Protein AF-A0A7Y4AQW8-F1 (afdb_monomer_lite)

Foldseek 3Di:
DPDVVVVVVVVVVVVVVVCVPDDPVVNLVVLLVLLVVLLVVLVVLVVQLVVLCCQQLVLLVPDFLAALVRHVVSLVSNVVSLVVLVVSLVVCVVRNDPQLNVLSVVLSVLSVVLSVLVVVLSVLNVVLLVLLLVLLPDPPCVDPVNVVSVVVSLVSSLVSLQSSLVSSCLCVVQSVLLSVLSSLVSVVRSCVSNVHDRDPVSVVSVVCNVVSNVCSVPDDQDGAPLSQLCSVCVVPDDSPDDDDDDCVVSVVVSVVSSVVSSVVSNVVSCVPPPPSVVVVVVVVVVVVVPDDDD

Sequence (294 aa):
MGEIGALLWVQVCVGLQLNWALSENQKKKFAFDLHKKLYDDSAKVLKSVNRTYLDLYGVYGKDFALTPTQLSDKHRAFKKSLELYLEYIDELERYGSTEQVQVINNHREWLWGIYAELDLQLKLSEQVVKRAKDLLLVEDVKSEWFASLNAGLESDIERLVRNENRIYYAIGHFKKPVVDGIEQYVNHTFRTSLNISPTTDMALKINSLQGLIDKSNNFKYKEKALPFFFAEGRVFQSPELEFQGDDSVMEHKNGILAYNMKMKFLTEVLETDEYLRNVLEERKKNATRSEPES

Secondary structure (DSSP, 8-state):
--SHHHHHHHHHHHHHHHHHHS-HHHHHHHHHHHHHHHHHHHHHHHHHHHHHHHHHHHHHTT-SS--HHHHHHHHHHHHHHHHHHHHHHHHHHHHS-HHHHHHHHHHHHHHHHHHHHHHHHHHHHHHHHHHHHHHHT-S-TTSHHHHHHHHHHHHHHHHHHHHHHHHHHIIIIIIHHHHHHHHHHHHHHHHHHTTPPPPHHHHHHHHHHHHHHHHHHT---PPPSSHHHHHHHTTTS-TT----S--HHHHHHHHHHHHHHHHHHHHHHHHH-HHHHHHHHHHHHHHHHSS---

pLDDT: mean 87.39, std 15.32, range [34.31, 98.31]

Structure (mmCIF, N/CA/C/O backbone):
data_AF-A0A7Y4AQW8-F1
#
_entry.id   AF-A0A7Y4AQW8-F1
#
loop_
_atom_site.group_PDB
_atom_site.id
_atom_site.type_symbol
_atom_site.label_atom_id
_atom_site.label_alt_id
_atom_site.label_comp_id
_atom_site.label_asym_id
_atom_site.label_entity_id
_atom_site.label_seq_id
_atom_site.pdbx_PDB_ins_code
_atom_site.Cartn_x
_atom_site.Cartn_y
_atom_site.Cartn_z
_atom_site.occupancy
_atom_site.B_iso_or_equiv
_atom_site.auth_seq_id
_atom_site.auth_comp_id
_atom_site.auth_asym_id
_atom_site.auth_atom_id
_atom_site.pdbx_PDB_model_num
ATOM 1 N N . MET A 1 1 ? 46.637 -4.075 4.690 1.00 45.00 1 MET A N 1
ATOM 2 C CA . MET A 1 1 ? 45.713 -3.329 3.804 1.00 45.00 1 MET A CA 1
ATOM 3 C C . MET A 1 1 ? 46.358 -3.107 2.432 1.00 45.00 1 MET A C 1
ATOM 5 O O . MET A 1 1 ? 46.662 -1.977 2.087 1.00 45.00 1 MET A O 1
ATOM 9 N N . GLY A 1 2 ? 46.623 -4.171 1.665 1.00 44.44 2 GLY A N 1
ATOM 10 C CA . GLY A 1 2 ? 47.354 -4.054 0.387 1.00 44.44 2 GLY A CA 1
ATOM 11 C C . GLY A 1 2 ? 46.902 -5.011 -0.719 1.00 44.44 2 GLY A C 1
ATOM 12 O O . GLY A 1 2 ? 47.085 -4.705 -1.888 1.00 44.44 2 GLY A O 1
ATOM 13 N N . GLU A 1 3 ? 46.245 -6.125 -0.383 1.00 40.16 3 GLU A N 1
ATOM 14 C CA . GLU A 1 3 ? 45.944 -7.176 -1.373 1.00 40.16 3 GLU A CA 1
ATOM 15 C C . GLU A 1 3 ? 44.523 -7.107 -1.958 1.00 40.16 3 GLU A C 1
ATOM 17 O O . GLU A 1 3 ? 44.302 -7.525 -3.090 1.00 40.16 3 GLU A O 1
ATOM 22 N N . ILE A 1 4 ? 43.564 -6.484 -1.262 1.00 43.59 4 ILE A N 1
A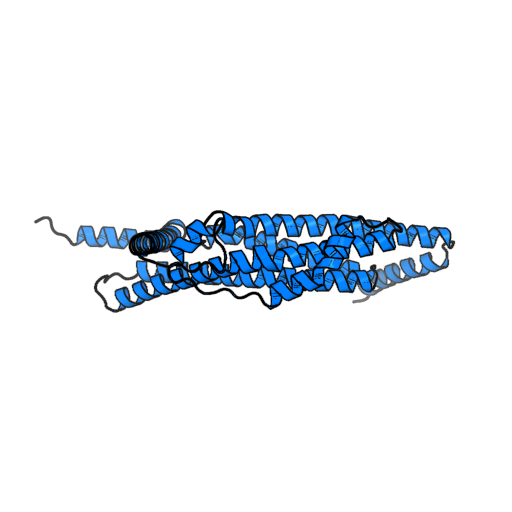TOM 23 C CA . ILE A 1 4 ? 42.182 -6.336 -1.763 1.00 43.59 4 ILE A CA 1
ATOM 24 C C . ILE A 1 4 ? 42.085 -5.226 -2.831 1.00 43.59 4 ILE A C 1
ATOM 26 O O . ILE A 1 4 ? 41.304 -5.333 -3.774 1.00 43.59 4 ILE A O 1
ATOM 30 N N . GLY A 1 5 ? 42.933 -4.193 -2.749 1.00 34.91 5 GLY A N 1
ATOM 31 C CA . GLY A 1 5 ? 43.004 -3.128 -3.759 1.00 34.91 5 GLY A CA 1
ATOM 32 C C . GLY A 1 5 ? 43.607 -3.583 -5.093 1.00 34.91 5 GLY A C 1
ATOM 33 O O . GLY A 1 5 ? 43.229 -3.065 -6.141 1.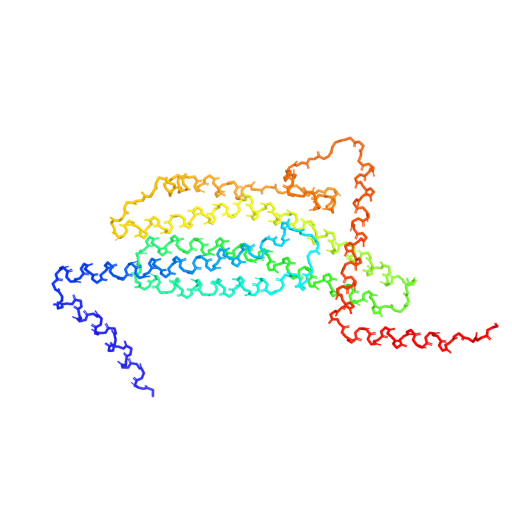00 34.91 5 GLY A O 1
ATOM 34 N N . ALA A 1 6 ? 44.492 -4.586 -5.070 1.00 37.31 6 ALA A N 1
ATOM 35 C CA . ALA A 1 6 ? 45.143 -5.119 -6.265 1.00 37.31 6 ALA A CA 1
ATOM 36 C C . ALA A 1 6 ? 44.199 -5.998 -7.105 1.00 37.31 6 ALA A C 1
ATOM 38 O O . ALA A 1 6 ? 44.220 -5.914 -8.328 1.00 37.31 6 ALA A O 1
ATOM 39 N N . LEU A 1 7 ? 43.317 -6.782 -6.477 1.00 39.31 7 LEU A N 1
ATOM 40 C CA . LEU A 1 7 ? 42.341 -7.620 -7.188 1.00 39.31 7 LEU A CA 1
ATOM 41 C C . LEU A 1 7 ? 41.264 -6.797 -7.912 1.00 39.31 7 LEU A C 1
ATOM 43 O O . LEU A 1 7 ? 40.918 -7.118 -9.050 1.00 39.31 7 LEU A O 1
ATOM 47 N N . LEU A 1 8 ? 40.795 -5.700 -7.304 1.00 40.44 8 LEU A N 1
ATOM 48 C CA . LEU A 1 8 ? 39.826 -4.799 -7.941 1.00 40.44 8 LEU A CA 1
ATOM 49 C C . LEU A 1 8 ? 40.449 -4.037 -9.124 1.00 40.44 8 LEU A C 1
ATOM 51 O O . LEU A 1 8 ? 39.821 -3.899 -10.172 1.00 40.44 8 LEU A O 1
ATOM 55 N N . TRP A 1 9 ? 41.706 -3.598 -8.987 1.00 34.31 9 TRP A N 1
ATOM 56 C CA . TRP A 1 9 ? 42.450 -2.968 -10.081 1.00 34.31 9 TRP A CA 1
ATOM 57 C C . TRP A 1 9 ? 42.759 -3.948 -11.214 1.00 34.31 9 TRP A C 1
ATOM 59 O O . TRP A 1 9 ? 42.608 -3.588 -12.375 1.00 34.31 9 TRP A O 1
ATOM 69 N N . VAL A 1 10 ? 43.109 -5.201 -10.913 1.00 43.16 10 VAL A N 1
ATOM 70 C CA . VAL A 1 10 ? 43.357 -6.223 -11.940 1.00 43.16 10 VAL A CA 1
ATOM 71 C C . VAL A 1 10 ? 42.074 -6.572 -12.700 1.00 43.16 10 VAL A C 1
ATOM 73 O O . VAL A 1 10 ? 42.127 -6.684 -13.918 1.00 43.16 10 VAL A O 1
ATOM 76 N N . GLN A 1 11 ? 40.903 -6.654 -12.059 1.00 40.50 11 GLN A N 1
ATOM 77 C CA . GLN A 1 11 ? 39.639 -6.883 -12.781 1.00 40.50 11 GLN A CA 1
ATOM 78 C C . GLN A 1 11 ? 39.236 -5.707 -13.687 1.00 40.50 11 GLN A C 1
ATOM 80 O O . GLN A 1 11 ? 38.797 -5.930 -14.818 1.00 40.50 11 GLN A O 1
ATOM 85 N N . VAL A 1 12 ? 39.433 -4.463 -13.237 1.00 48.53 12 VAL A N 1
ATOM 86 C CA . VAL A 1 12 ? 39.173 -3.260 -14.047 1.00 48.53 12 VAL A CA 1
ATOM 87 C C . VAL A 1 12 ? 40.182 -3.141 -15.198 1.00 48.53 12 VAL A C 1
ATOM 89 O O . VAL A 1 12 ? 39.794 -2.869 -16.334 1.00 48.53 12 VAL A O 1
ATOM 92 N N . CYS A 1 13 ? 41.462 -3.433 -14.952 1.00 42.03 13 CYS A N 1
ATOM 93 C CA . CYS A 1 13 ? 42.504 -3.435 -15.978 1.00 42.03 13 CYS A CA 1
ATOM 94 C C . CYS A 1 13 ? 42.343 -4.575 -16.992 1.00 42.03 13 CYS A C 1
ATOM 96 O O . CYS A 1 13 ? 42.568 -4.341 -18.173 1.00 42.03 13 CYS A O 1
ATOM 98 N N . VAL A 1 14 ? 41.898 -5.768 -16.586 1.00 48.78 14 VAL A N 1
ATOM 99 C CA . VAL A 1 14 ? 41.629 -6.891 -17.503 1.00 48.78 14 VAL A CA 1
ATOM 100 C C . VAL A 1 14 ? 40.398 -6.604 -18.371 1.00 48.78 14 VAL A C 1
ATOM 102 O O . VAL A 1 14 ? 40.440 -6.852 -19.575 1.00 48.78 14 VAL A O 1
ATOM 105 N N . GLY A 1 15 ? 39.342 -5.994 -17.817 1.00 46.00 15 GLY A N 1
ATOM 106 C CA . GLY A 1 15 ? 38.190 -5.524 -18.599 1.00 46.00 15 GLY A CA 1
ATOM 107 C C . GLY A 1 15 ? 38.553 -4.433 -19.619 1.00 46.00 15 GLY A C 1
ATOM 108 O O . GLY A 1 15 ? 38.098 -4.473 -20.763 1.00 46.00 15 GLY A O 1
ATOM 109 N N . LEU A 1 16 ? 39.431 -3.496 -19.243 1.00 45.91 16 LEU A N 1
ATOM 110 C CA . LEU A 1 16 ? 39.937 -2.439 -20.129 1.00 45.91 16 LEU A CA 1
ATOM 111 C C . LEU A 1 16 ? 40.950 -2.953 -21.171 1.00 45.91 16 LEU A C 1
ATOM 113 O O . LEU A 1 16 ? 40.916 -2.497 -22.313 1.00 45.91 16 LEU A O 1
ATOM 117 N N . GLN A 1 17 ? 41.810 -3.919 -20.831 1.00 41.38 17 GLN A N 1
ATOM 118 C CA . GLN A 1 17 ? 42.805 -4.497 -21.748 1.00 41.38 17 GLN A CA 1
ATOM 119 C C . GLN A 1 17 ? 42.190 -5.455 -22.777 1.00 41.38 17 GLN A C 1
ATOM 121 O O . GLN A 1 17 ? 42.592 -5.422 -23.941 1.00 41.38 17 GLN A O 1
ATOM 126 N N . LEU A 1 18 ? 41.169 -6.245 -22.416 1.00 44.44 18 LEU A N 1
ATOM 127 C CA . LEU A 1 18 ? 40.413 -7.035 -23.400 1.00 44.44 18 LEU A CA 1
ATOM 128 C C . LEU A 1 18 ? 39.757 -6.126 -24.449 1.00 44.44 18 LEU A C 1
ATOM 130 O O . LEU A 1 18 ? 39.781 -6.431 -25.637 1.00 44.44 18 LEU A O 1
ATOM 134 N N . ASN A 1 19 ? 39.271 -4.951 -24.048 1.00 45.81 19 ASN A N 1
ATOM 135 C CA . ASN A 1 19 ? 38.649 -3.995 -24.961 1.00 45.81 19 ASN A CA 1
ATOM 136 C C . ASN A 1 19 ? 39.637 -3.354 -25.963 1.00 45.81 19 ASN A C 1
ATOM 138 O O . ASN A 1 19 ? 39.212 -2.752 -26.944 1.00 45.81 19 ASN A O 1
ATOM 142 N N . TRP A 1 20 ? 40.953 -3.486 -25.777 1.00 44.62 20 TRP A N 1
ATOM 143 C CA . TRP A 1 20 ? 41.960 -3.019 -26.743 1.00 44.62 20 TRP A CA 1
ATOM 144 C C . TRP A 1 20 ? 42.404 -4.104 -27.736 1.00 44.62 20 TRP A C 1
ATOM 146 O O . TRP A 1 20 ? 42.820 -3.769 -28.841 1.00 44.62 20 TRP A O 1
ATOM 156 N N . ALA A 1 21 ? 42.264 -5.387 -27.384 1.00 48.50 21 ALA A N 1
ATOM 157 C CA . ALA A 1 21 ? 42.709 -6.524 -28.199 1.00 48.50 21 ALA A CA 1
ATOM 158 C C . ALA A 1 21 ? 41.602 -7.171 -29.059 1.00 48.50 21 ALA A C 1
ATOM 160 O O . ALA A 1 21 ? 41.887 -8.010 -29.913 1.00 48.50 21 ALA A O 1
ATOM 161 N N . LEU A 1 22 ? 40.336 -6.812 -28.836 1.00 53.69 22 LEU A N 1
ATOM 162 C CA . LEU A 1 22 ? 39.200 -7.371 -29.569 1.00 53.69 22 LEU A CA 1
ATOM 163 C C . LEU A 1 22 ? 39.017 -6.673 -30.922 1.00 53.69 22 LEU A C 1
ATOM 165 O O . LEU A 1 22 ? 39.018 -5.444 -31.014 1.00 53.69 22 LEU A O 1
ATOM 169 N N . SER A 1 23 ? 38.787 -7.464 -31.971 1.00 70.56 23 SER A N 1
ATOM 170 C CA . SER A 1 23 ? 38.299 -6.949 -33.254 1.00 70.56 23 SER A CA 1
ATOM 171 C C . SER A 1 23 ? 36.993 -6.174 -33.057 1.00 70.56 23 SER A C 1
ATOM 173 O O . SER A 1 23 ? 36.231 -6.422 -32.120 1.00 70.56 23 SER A O 1
ATOM 175 N N . GLU A 1 24 ? 36.683 -5.250 -33.960 1.00 72.50 24 GLU A N 1
ATOM 176 C CA . GLU A 1 24 ? 35.479 -4.422 -33.845 1.00 72.50 24 GLU A CA 1
ATOM 177 C C . GLU A 1 24 ? 34.180 -5.251 -33.778 1.00 72.50 24 GLU A C 1
ATOM 179 O O . GLU A 1 24 ? 33.249 -4.910 -33.049 1.00 72.50 24 GLU A O 1
ATOM 184 N N . ASN A 1 25 ? 34.162 -6.418 -34.430 1.00 75.56 25 ASN A N 1
ATOM 185 C CA . ASN A 1 25 ? 33.073 -7.392 -34.326 1.00 75.56 25 ASN A CA 1
ATOM 186 C C . ASN A 1 25 ? 32.966 -8.034 -32.932 1.00 75.56 25 ASN A C 1
ATOM 188 O O . ASN A 1 25 ? 31.862 -8.259 -32.440 1.00 75.56 25 ASN A O 1
ATOM 192 N N . GLN A 1 26 ? 34.090 -8.310 -32.271 1.00 77.12 26 GLN A N 1
ATOM 193 C CA . GLN A 1 26 ? 34.100 -8.859 -30.914 1.00 77.12 26 GLN A CA 1
ATOM 194 C C . GLN A 1 26 ? 33.669 -7.824 -29.865 1.00 77.12 26 GLN A C 1
ATOM 196 O O . GLN A 1 26 ? 32.949 -8.180 -28.935 1.00 77.12 26 GLN A O 1
ATOM 201 N N . LYS A 1 27 ? 34.029 -6.544 -30.041 1.00 75.38 27 LYS A N 1
ATOM 202 C CA . LYS A 1 27 ? 33.542 -5.446 -29.184 1.00 75.38 27 LYS A CA 1
ATOM 203 C C . LYS A 1 27 ? 32.029 -5.270 -29.295 1.00 75.38 27 LYS A C 1
ATOM 205 O O . LYS A 1 27 ? 31.343 -5.187 -28.280 1.00 75.38 27 LYS A O 1
ATOM 210 N N . LYS A 1 28 ? 31.500 -5.287 -30.525 1.00 79.25 28 LYS A N 1
ATOM 211 C CA . LYS A 1 28 ? 30.052 -5.229 -30.790 1.00 79.25 28 LYS A CA 1
ATOM 212 C C . LYS A 1 28 ? 29.313 -6.408 -30.158 1.00 79.25 28 LYS A C 1
ATOM 214 O O . LYS A 1 28 ? 28.274 -6.205 -29.540 1.00 79.25 28 LYS A O 1
ATOM 219 N N . LYS A 1 29 ? 29.868 -7.620 -30.262 1.00 85.12 29 LYS A N 1
ATOM 220 C CA . LYS A 1 29 ? 29.301 -8.815 -29.624 1.00 85.12 29 LYS A CA 1
ATOM 221 C C . LYS A 1 29 ? 29.286 -8.702 -28.096 1.00 85.12 29 LYS A C 1
ATOM 223 O O . LYS A 1 29 ? 28.256 -8.961 -27.491 1.00 85.12 29 LYS A O 1
ATOM 228 N N . PHE A 1 30 ? 30.388 -8.264 -27.487 1.00 82.81 30 PHE A N 1
ATOM 229 C CA . PHE A 1 30 ? 30.467 -8.067 -26.038 1.00 82.81 30 PHE A CA 1
ATOM 230 C C . PHE A 1 30 ? 29.444 -7.039 -25.533 1.00 82.81 30 PHE A C 1
ATOM 232 O O . PHE A 1 30 ? 28.724 -7.314 -24.578 1.00 82.81 30 PHE A O 1
ATOM 239 N N . ALA A 1 31 ? 29.336 -5.882 -26.197 1.00 82.25 31 ALA A N 1
ATOM 240 C CA . ALA A 1 31 ? 28.356 -4.856 -25.840 1.00 82.25 31 ALA A CA 1
ATOM 241 C C . ALA A 1 31 ? 26.913 -5.368 -25.980 1.00 82.25 31 ALA A C 1
ATOM 243 O O . ALA A 1 31 ? 26.088 -5.138 -25.099 1.00 82.25 31 ALA A O 1
ATOM 244 N N . PHE A 1 32 ? 26.617 -6.108 -27.053 1.00 86.00 32 PHE A N 1
ATOM 245 C CA . PHE A 1 32 ? 25.312 -6.738 -27.242 1.00 86.00 32 PHE A CA 1
ATOM 246 C C . PHE A 1 32 ? 24.985 -7.739 -26.124 1.00 86.00 32 PHE A C 1
ATOM 248 O O . PHE A 1 32 ? 23.905 -7.666 -25.541 1.00 86.00 32 PHE A O 1
ATOM 255 N N . ASP A 1 33 ? 25.915 -8.640 -25.792 1.00 89.44 33 ASP A N 1
ATOM 256 C CA . ASP A 1 33 ? 25.721 -9.646 -24.741 1.00 89.44 33 ASP A CA 1
ATOM 257 C C . ASP A 1 33 ? 25.529 -8.986 -23.361 1.00 89.44 33 ASP A C 1
ATOM 259 O O . ASP A 1 33 ? 24.677 -9.420 -22.582 1.00 89.44 33 ASP A O 1
ATOM 263 N N . LEU A 1 34 ? 26.253 -7.894 -23.084 1.00 88.06 34 LEU A N 1
ATOM 264 C CA . LEU A 1 34 ? 26.097 -7.092 -21.868 1.00 88.06 34 LEU A CA 1
ATOM 265 C C . LEU A 1 34 ? 24.717 -6.421 -21.793 1.00 88.06 34 LEU A C 1
ATOM 267 O O . LEU A 1 34 ? 24.013 -6.596 -20.801 1.00 88.06 34 LEU A O 1
ATOM 271 N N . HIS A 1 35 ? 24.289 -5.710 -22.843 1.00 86.81 35 HIS A N 1
ATOM 272 C CA . HIS A 1 35 ? 22.965 -5.074 -22.877 1.00 86.81 35 HIS A CA 1
ATOM 273 C C . HIS A 1 35 ? 21.827 -6.094 -22.811 1.00 86.81 35 HIS A C 1
ATOM 275 O O . HIS A 1 35 ? 20.802 -5.832 -22.183 1.00 86.81 35 HIS A O 1
ATOM 281 N N . LYS A 1 36 ? 22.006 -7.274 -23.414 1.00 91.06 36 LYS A N 1
ATOM 282 C CA . LYS A 1 36 ? 21.033 -8.362 -23.332 1.00 91.06 36 LYS A CA 1
ATOM 283 C C . LYS A 1 36 ? 20.923 -8.890 -21.905 1.00 91.06 36 LYS A C 1
ATOM 285 O O . LYS A 1 36 ? 19.811 -9.051 -21.416 1.00 91.06 36 LYS A O 1
ATOM 290 N N . LYS A 1 37 ? 22.055 -9.112 -21.227 1.00 93.12 37 LYS A N 1
ATOM 291 C CA . LYS A 1 37 ? 22.070 -9.526 -19.819 1.00 93.12 37 LYS A CA 1
ATOM 292 C C . LYS A 1 37 ? 21.350 -8.497 -18.939 1.00 93.12 37 LYS A C 1
ATOM 294 O O . LYS A 1 37 ? 20.460 -8.877 -18.187 1.00 93.12 37 LYS A O 1
ATOM 299 N N . LEU A 1 38 ? 21.684 -7.211 -19.081 1.00 91.31 38 LEU A N 1
ATOM 300 C CA . LEU A 1 38 ? 21.025 -6.129 -18.339 1.00 91.31 38 LEU A CA 1
ATOM 301 C C . LEU A 1 38 ? 19.511 -6.120 -18.586 1.00 91.31 38 LEU A C 1
ATOM 303 O O . LEU A 1 38 ? 18.739 -5.980 -17.644 1.00 91.31 38 LEU A O 1
ATOM 307 N N . TYR A 1 39 ? 19.079 -6.336 -19.830 1.00 92.38 39 TYR A N 1
ATOM 308 C CA . TYR A 1 39 ? 17.660 -6.417 -20.167 1.00 92.38 39 TYR A CA 1
ATOM 309 C C . TYR A 1 39 ? 16.959 -7.625 -19.521 1.00 92.38 39 TYR A C 1
ATOM 311 O O . TYR A 1 39 ? 15.890 -7.473 -18.927 1.00 92.38 39 TYR A O 1
ATOM 319 N N . ASP A 1 40 ? 17.568 -8.813 -19.586 1.00 92.56 40 ASP A N 1
ATOM 320 C CA . ASP A 1 40 ? 17.027 -10.036 -18.980 1.00 92.56 40 ASP A CA 1
ATOM 321 C C . ASP A 1 40 ? 16.932 -9.916 -17.448 1.00 92.56 40 ASP A C 1
ATOM 323 O O . ASP A 1 40 ? 15.961 -10.376 -16.838 1.00 92.56 40 ASP A O 1
ATOM 327 N N . ASP A 1 41 ? 17.920 -9.284 -16.815 1.00 93.06 41 ASP A N 1
ATOM 328 C CA . ASP A 1 41 ? 17.930 -9.048 -15.371 1.00 93.06 41 ASP A CA 1
ATOM 329 C C . ASP A 1 41 ? 16.918 -7.962 -14.973 1.00 93.06 41 ASP A C 1
ATOM 331 O O . ASP A 1 41 ? 16.156 -8.169 -14.023 1.00 93.06 41 ASP A O 1
ATOM 335 N N . SER A 1 42 ? 16.783 -6.891 -15.766 1.00 90.94 42 SER A N 1
ATOM 336 C CA . SER A 1 42 ? 15.717 -5.890 -15.615 1.00 90.94 42 SER A CA 1
ATOM 337 C C . SER A 1 42 ? 14.338 -6.541 -15.586 1.00 90.94 42 SER A C 1
ATOM 339 O O . SER A 1 42 ? 13.559 -6.321 -14.658 1.00 90.94 42 SER A O 1
ATOM 341 N N . ALA A 1 43 ? 14.050 -7.409 -16.561 1.00 91.31 43 ALA A N 1
ATOM 342 C CA . ALA A 1 43 ? 12.763 -8.083 -16.670 1.00 91.31 43 ALA A CA 1
ATOM 343 C C . ALA A 1 43 ? 12.451 -8.948 -15.436 1.00 91.31 43 ALA A C 1
ATOM 345 O O . ALA A 1 43 ? 11.310 -8.974 -14.967 1.00 91.31 43 ALA A O 1
ATOM 346 N N . LYS A 1 44 ? 13.450 -9.640 -14.870 1.00 94.81 44 LYS A N 1
ATOM 347 C CA . LYS A 1 44 ? 13.276 -10.436 -13.640 1.00 94.81 44 LYS A CA 1
ATOM 348 C C . LYS A 1 44 ? 12.971 -9.550 -12.436 1.00 94.81 44 LYS A C 1
ATOM 350 O O . LYS A 1 44 ? 12.053 -9.857 -11.671 1.00 94.81 44 LYS A O 1
ATOM 355 N N . VAL A 1 45 ? 13.734 -8.473 -12.263 1.00 95.19 45 VAL A N 1
ATOM 356 C CA . VAL A 1 45 ? 13.608 -7.579 -11.109 1.00 95.19 45 VAL A CA 1
ATOM 357 C C . VAL A 1 45 ? 12.286 -6.813 -11.162 1.00 95.19 45 VAL A C 1
ATOM 359 O O . VAL A 1 45 ? 11.529 -6.847 -10.192 1.00 95.19 45 VAL A O 1
ATOM 362 N N . LEU A 1 46 ? 11.936 -6.232 -12.312 1.00 95.12 46 LEU A N 1
ATOM 363 C CA . LEU A 1 46 ? 10.663 -5.535 -12.522 1.00 95.12 46 LEU A CA 1
ATOM 364 C C . LEU A 1 46 ? 9.462 -6.465 -12.322 1.00 95.12 46 LEU A C 1
ATOM 366 O O . LEU A 1 46 ? 8.494 -6.099 -11.658 1.00 95.12 46 LEU A O 1
ATOM 370 N N . LYS A 1 47 ? 9.540 -7.715 -12.796 1.00 96.25 47 LYS A N 1
ATOM 371 C CA . LYS A 1 47 ? 8.503 -8.723 -12.529 1.00 96.25 47 LYS A CA 1
ATOM 372 C C . LYS A 1 47 ? 8.337 -9.000 -11.032 1.00 96.25 47 LYS A C 1
ATOM 374 O O . LYS A 1 47 ? 7.210 -9.179 -10.572 1.00 96.25 47 LYS A O 1
ATOM 379 N N . SER A 1 48 ? 9.437 -9.049 -10.279 1.00 97.12 48 SER A N 1
ATOM 380 C CA . SER A 1 48 ? 9.402 -9.223 -8.823 1.00 97.12 48 SER A CA 1
ATOM 381 C C . SER A 1 48 ? 8.708 -8.043 -8.139 1.00 97.12 48 SER A C 1
ATOM 383 O O . SER A 1 48 ? 7.769 -8.268 -7.378 1.00 97.12 48 SER A O 1
ATOM 385 N N . VAL A 1 49 ? 9.106 -6.811 -8.481 1.00 97.62 49 VAL A N 1
ATOM 386 C CA . VAL A 1 49 ? 8.512 -5.559 -7.977 1.00 97.62 49 VAL A CA 1
ATOM 387 C C . VAL A 1 49 ? 7.019 -5.485 -8.290 1.00 97.62 49 VAL A C 1
ATOM 389 O O . VAL A 1 49 ? 6.214 -5.213 -7.405 1.00 97.62 49 VAL A O 1
ATOM 392 N N . ASN A 1 50 ? 6.621 -5.778 -9.529 1.00 96.31 50 ASN A N 1
ATOM 393 C CA . ASN A 1 50 ? 5.214 -5.763 -9.924 1.00 96.31 50 ASN A CA 1
ATOM 394 C C . ASN A 1 50 ? 4.391 -6.801 -9.163 1.00 96.31 50 ASN A C 1
ATOM 396 O O . ASN A 1 50 ? 3.277 -6.506 -8.736 1.00 96.31 50 ASN A O 1
ATOM 400 N N . ARG A 1 51 ? 4.927 -8.010 -8.960 1.00 97.69 51 ARG A N 1
ATOM 401 C CA . ARG A 1 51 ? 4.227 -9.053 -8.204 1.00 97.69 51 ARG A CA 1
ATOM 402 C C . ARG A 1 51 ? 4.006 -8.634 -6.753 1.00 97.69 51 ARG A C 1
ATOM 404 O O . ARG A 1 51 ? 2.881 -8.700 -6.277 1.00 97.69 51 ARG A O 1
ATOM 411 N N . THR A 1 52 ? 5.054 -8.195 -6.062 1.00 97.94 52 THR A N 1
ATOM 412 C CA . THR A 1 52 ? 4.959 -7.798 -4.648 1.00 97.94 52 THR A CA 1
ATOM 413 C C . THR A 1 52 ? 4.109 -6.540 -4.462 1.00 97.94 52 THR A C 1
ATOM 415 O O . THR A 1 52 ? 3.343 -6.471 -3.502 1.00 97.94 52 THR A O 1
ATOM 418 N N . TYR A 1 53 ? 4.162 -5.592 -5.405 1.00 96.56 53 TYR A N 1
ATOM 419 C CA . TYR A 1 53 ? 3.230 -4.466 -5.468 1.00 96.56 53 TYR A CA 1
ATOM 420 C C . TYR A 1 53 ? 1.778 -4.950 -5.579 1.00 96.56 53 TYR A C 1
ATOM 422 O O . TYR A 1 53 ? 0.940 -4.527 -4.788 1.00 96.56 53 TYR A O 1
ATOM 430 N N . LEU A 1 54 ? 1.469 -5.842 -6.528 1.00 95.12 54 LEU A N 1
ATOM 431 C CA . LEU A 1 54 ? 0.110 -6.361 -6.722 1.00 95.12 54 LEU A CA 1
ATOM 432 C C . LEU A 1 54 ? -0.377 -7.147 -5.501 1.00 95.12 54 LEU A C 1
ATOM 434 O O . LEU A 1 54 ? -1.538 -7.019 -5.120 1.00 95.12 54 LEU A O 1
ATOM 438 N N . ASP A 1 55 ? 0.504 -7.915 -4.860 1.00 96.50 55 ASP A N 1
ATOM 439 C CA . ASP A 1 55 ? 0.182 -8.670 -3.649 1.00 96.50 55 ASP A CA 1
ATOM 440 C C . ASP A 1 55 ? -0.174 -7.758 -2.470 1.00 96.50 55 ASP A C 1
ATOM 442 O O . ASP A 1 55 ? -1.051 -8.118 -1.678 1.00 96.50 55 ASP A O 1
ATOM 446 N N . LEU A 1 56 ? 0.507 -6.612 -2.343 1.00 95.81 56 LEU A N 1
ATOM 447 C CA . LEU A 1 56 ? 0.254 -5.602 -1.317 1.00 95.81 56 LEU A CA 1
ATOM 448 C C . LEU A 1 56 ? -0.973 -4.749 -1.654 1.00 95.81 56 LEU A C 1
ATOM 450 O O . LEU A 1 56 ? -1.937 -4.717 -0.892 1.00 95.81 56 LEU A O 1
ATOM 454 N N . TYR A 1 57 ? -0.966 -4.091 -2.812 1.00 92.75 57 TYR A N 1
ATOM 455 C CA . TYR A 1 57 ? -2.051 -3.217 -3.246 1.00 92.75 57 TYR A CA 1
ATOM 456 C C . TYR A 1 57 ? -3.372 -3.988 -3.404 1.00 92.75 57 TYR A C 1
ATOM 458 O O . TYR A 1 57 ? -4.440 -3.476 -3.080 1.00 92.75 57 TYR A O 1
ATOM 466 N N . GLY A 1 58 ? -3.314 -5.262 -3.800 1.00 91.62 58 GLY A N 1
ATOM 467 C CA . GLY A 1 58 ? -4.480 -6.136 -3.901 1.00 91.62 58 GLY A CA 1
ATOM 468 C C . GLY A 1 58 ? -5.234 -6.344 -2.583 1.00 91.62 58 GLY A C 1
ATOM 469 O O . GLY A 1 58 ? -6.411 -6.695 -2.624 1.00 91.62 58 GLY A O 1
ATOM 470 N N . VAL A 1 59 ? -4.616 -6.097 -1.421 1.00 93.75 59 VAL A N 1
ATOM 471 C CA . VAL A 1 59 ? -5.321 -6.113 -0.126 1.00 93.75 59 VAL A CA 1
ATOM 472 C C . VAL A 1 59 ? -6.314 -4.953 -0.034 1.00 93.75 59 VAL A C 1
ATOM 474 O O . VAL A 1 59 ? -7.457 -5.161 0.364 1.00 93.75 59 VAL A O 1
ATOM 477 N N . TYR A 1 60 ? -5.933 -3.770 -0.521 1.00 91.25 60 TYR A N 1
ATOM 478 C CA . TYR A 1 60 ? -6.796 -2.585 -0.577 1.00 91.25 60 TYR A CA 1
ATOM 479 C C . TYR A 1 60 ? -7.981 -2.752 -1.540 1.00 91.25 60 TYR A C 1
ATOM 481 O O . TYR A 1 60 ? -8.958 -2.016 -1.448 1.00 91.25 60 TYR A O 1
ATOM 489 N N . GLY A 1 61 ? -7.940 -3.716 -2.462 1.00 86.81 61 GLY A N 1
ATOM 490 C CA . GLY A 1 61 ? -9.100 -4.066 -3.290 1.00 86.81 61 GLY A CA 1
ATOM 491 C C . GLY A 1 61 ? -10.083 -5.033 -2.625 1.00 86.81 61 GLY A C 1
ATOM 492 O O . GLY A 1 61 ? -11.201 -5.169 -3.108 1.00 86.81 61 GLY A O 1
ATOM 493 N N . LYS A 1 62 ? -9.675 -5.722 -1.552 1.00 90.25 62 LYS A N 1
ATOM 494 C CA . LYS A 1 62 ? -10.449 -6.812 -0.934 1.00 90.25 62 LYS A CA 1
ATOM 495 C C . LYS A 1 62 ? -11.098 -6.432 0.388 1.00 90.25 62 LYS A C 1
ATOM 497 O O . LYS A 1 62 ? -12.152 -6.969 0.704 1.00 90.25 62 LYS A O 1
ATOM 502 N N . ASP A 1 63 ? -10.449 -5.574 1.163 1.00 92.25 63 ASP A N 1
ATOM 503 C CA . ASP A 1 63 ? -10.869 -5.234 2.521 1.00 92.25 63 ASP A CA 1
ATOM 504 C C . ASP A 1 63 ? -10.431 -3.807 2.877 1.00 92.25 63 ASP A C 1
ATOM 506 O O . ASP A 1 63 ? -9.583 -3.224 2.199 1.00 92.25 63 ASP A O 1
ATOM 510 N N . PHE A 1 64 ? -11.006 -3.232 3.930 1.00 94.31 64 PHE A N 1
ATOM 511 C CA . PHE A 1 64 ? -10.685 -1.902 4.443 1.00 94.31 64 PHE A CA 1
ATOM 512 C C . PHE A 1 64 ? -10.519 -1.908 5.965 1.00 94.31 64 PHE A C 1
ATOM 514 O O . PHE A 1 64 ? -10.762 -2.914 6.634 1.00 94.31 64 PHE A O 1
ATOM 521 N N . ALA A 1 65 ? -10.035 -0.787 6.497 1.00 95.69 65 ALA A N 1
ATOM 522 C CA . ALA A 1 65 ? -9.520 -0.688 7.856 1.00 95.69 65 ALA A CA 1
ATOM 523 C C . ALA A 1 65 ? -8.508 -1.822 8.113 1.00 95.69 65 ALA A C 1
ATOM 525 O O . ALA A 1 65 ? -8.701 -2.703 8.955 1.00 95.69 65 ALA A O 1
ATOM 526 N N . LEU A 1 66 ? -7.484 -1.865 7.263 1.00 97.12 66 LEU A N 1
ATOM 527 C CA . LEU A 1 66 ? -6.515 -2.949 7.194 1.00 97.12 66 LEU A CA 1
ATOM 528 C C . LEU A 1 66 ? -5.620 -2.928 8.431 1.00 97.12 66 LEU A C 1
ATOM 530 O O . LEU A 1 66 ? -5.025 -1.896 8.748 1.00 97.12 66 LEU A O 1
ATOM 534 N N . THR A 1 67 ? -5.513 -4.062 9.122 1.00 97.69 67 THR A N 1
ATOM 535 C CA . THR A 1 67 ? -4.692 -4.206 10.335 1.00 97.69 67 THR A CA 1
ATOM 536 C C . THR A 1 67 ? -3.212 -4.423 9.993 1.00 97.69 67 THR A C 1
ATOM 538 O O . THR A 1 67 ? -2.876 -4.788 8.856 1.00 97.69 67 THR A O 1
ATOM 541 N N . PRO A 1 68 ? -2.290 -4.253 10.958 1.00 97.31 68 PRO A N 1
ATOM 542 C CA . PRO A 1 68 ? -0.877 -4.523 10.733 1.00 97.31 68 PRO A CA 1
ATOM 543 C C . PRO A 1 68 ? -0.610 -5.981 10.348 1.00 97.31 68 PRO A C 1
ATOM 545 O O . PRO A 1 68 ? 0.233 -6.214 9.479 1.00 97.31 68 PRO A O 1
ATOM 548 N N . THR A 1 69 ? -1.332 -6.962 10.904 1.00 96.19 69 THR A N 1
ATOM 549 C CA . THR A 1 69 ? -1.193 -8.375 10.498 1.00 96.19 69 THR A CA 1
ATOM 550 C C . THR A 1 69 ? -1.560 -8.607 9.033 1.00 96.19 69 THR A C 1
ATOM 552 O O . THR A 1 69 ? -0.890 -9.381 8.349 1.00 96.19 69 THR A O 1
ATOM 555 N N . GLN A 1 70 ? -2.559 -7.892 8.505 1.00 96.12 70 GLN A N 1
ATOM 556 C CA . GLN A 1 70 ? -2.954 -7.987 7.095 1.00 96.12 70 GLN A CA 1
ATOM 557 C C . GLN A 1 70 ? -1.915 -7.366 6.139 1.00 96.12 70 GLN A C 1
ATOM 559 O O . GLN A 1 70 ? -1.829 -7.768 4.974 1.00 96.12 70 GLN A O 1
ATOM 564 N N . LEU A 1 71 ? -1.125 -6.393 6.610 1.00 96.62 71 LEU A N 1
ATOM 565 C CA . LEU A 1 71 ? -0.245 -5.565 5.776 1.00 96.62 71 LEU A CA 1
ATOM 566 C C . LEU A 1 71 ? 1.249 -5.917 5.875 1.00 96.62 71 LEU A C 1
ATOM 568 O O . LEU A 1 71 ? 1.954 -5.882 4.864 1.00 96.62 71 LEU A O 1
ATOM 572 N N . SER A 1 72 ? 1.746 -6.254 7.066 1.00 96.56 72 SER A N 1
ATOM 573 C CA . SER A 1 72 ? 3.183 -6.219 7.398 1.00 96.56 72 SER A CA 1
ATOM 574 C C . SER A 1 72 ? 4.062 -7.091 6.503 1.00 96.56 72 SER A C 1
ATOM 576 O O . SER A 1 72 ? 5.087 -6.634 5.992 1.00 96.56 72 SER A O 1
ATOM 578 N N . ASP A 1 73 ? 3.671 -8.343 6.264 1.00 97.19 73 ASP A N 1
ATOM 579 C CA . ASP A 1 73 ? 4.490 -9.261 5.465 1.00 97.19 73 ASP A CA 1
ATOM 580 C C . ASP A 1 73 ? 4.540 -8.856 3.989 1.00 97.19 73 ASP A C 1
ATOM 582 O O . ASP A 1 73 ? 5.588 -8.946 3.344 1.00 97.19 73 ASP A O 1
ATOM 586 N N . LYS A 1 74 ? 3.430 -8.334 3.462 1.00 97.31 74 LYS A N 1
ATOM 587 C CA . LYS A 1 74 ? 3.336 -7.839 2.083 1.00 97.31 74 LYS A CA 1
ATOM 588 C C . LYS A 1 74 ? 4.148 -6.562 1.903 1.00 97.31 74 LYS A C 1
ATOM 590 O O . LYS A 1 74 ? 4.862 -6.426 0.912 1.00 97.31 74 LYS A O 1
ATOM 595 N N . HIS A 1 75 ? 4.117 -5.683 2.901 1.00 97.19 75 HIS A N 1
ATOM 596 C CA . HIS A 1 75 ? 4.990 -4.517 2.987 1.00 97.19 75 HIS A CA 1
ATOM 597 C C . HIS A 1 75 ? 6.467 -4.898 2.955 1.00 97.19 75 HIS A C 1
ATOM 599 O O . HIS A 1 75 ? 7.225 -4.375 2.137 1.00 97.19 75 HIS A O 1
ATOM 605 N N . ARG A 1 76 ? 6.874 -5.849 3.802 1.00 97.94 76 ARG A N 1
ATOM 606 C CA . ARG A 1 76 ? 8.259 -6.330 3.864 1.00 97.94 76 ARG A CA 1
ATOM 607 C C . ARG A 1 76 ? 8.698 -6.946 2.535 1.00 97.94 76 ARG A C 1
ATOM 609 O O . ARG A 1 76 ? 9.810 -6.684 2.081 1.00 97.94 76 ARG A O 1
ATOM 616 N N . ALA A 1 77 ? 7.829 -7.727 1.893 1.00 98.12 77 ALA A N 1
ATOM 617 C CA . ALA A 1 77 ? 8.099 -8.313 0.583 1.00 98.12 77 ALA A CA 1
ATOM 618 C C . ALA A 1 77 ? 8.268 -7.242 -0.507 1.00 98.12 77 ALA A C 1
ATOM 620 O O . ALA A 1 77 ? 9.211 -7.321 -1.297 1.00 98.12 77 ALA A O 1
ATOM 621 N N . PHE A 1 78 ? 7.402 -6.223 -0.527 1.00 98.06 78 PHE A N 1
ATOM 622 C CA . PHE A 1 78 ? 7.510 -5.124 -1.483 1.00 98.06 78 PHE A CA 1
ATOM 623 C C . PHE A 1 78 ? 8.782 -4.301 -1.255 1.00 98.06 78 PHE A C 1
ATOM 625 O O . PHE A 1 78 ? 9.559 -4.125 -2.193 1.00 98.06 78 PHE A O 1
ATOM 632 N N . LYS A 1 79 ? 9.082 -3.922 -0.006 1.00 97.94 79 LYS A N 1
ATOM 633 C CA . LYS A 1 79 ? 10.333 -3.236 0.352 1.00 97.94 79 LYS A CA 1
ATOM 634 C C . LYS A 1 79 ? 11.562 -4.008 -0.129 1.00 97.94 79 LYS A C 1
ATOM 636 O O . LYS A 1 79 ? 12.396 -3.449 -0.830 1.00 97.94 79 LYS A O 1
ATOM 641 N N . LYS A 1 80 ? 11.627 -5.311 0.164 1.00 98.06 80 LYS A N 1
ATOM 642 C CA . LYS A 1 80 ? 12.738 -6.170 -0.265 1.00 98.06 80 LYS A CA 1
ATOM 643 C C . LYS A 1 80 ? 12.893 -6.202 -1.788 1.00 98.06 80 LYS A C 1
ATOM 645 O O . LYS A 1 80 ? 14.008 -6.200 -2.296 1.00 98.06 80 LYS A O 1
ATOM 650 N N . SER A 1 81 ? 11.789 -6.234 -2.537 1.00 98.00 81 SER A N 1
ATOM 651 C CA . SER A 1 81 ? 11.864 -6.176 -4.003 1.00 98.00 81 SER A CA 1
ATOM 652 C C . SER A 1 81 ? 12.351 -4.821 -4.526 1.00 98.00 81 SER A C 1
ATOM 654 O O . SER A 1 81 ? 13.044 -4.793 -5.537 1.00 98.00 81 SER A O 1
ATOM 656 N N . LEU A 1 82 ? 12.043 -3.720 -3.830 1.00 97.62 82 LEU A N 1
ATOM 657 C CA . LEU A 1 82 ? 12.567 -2.393 -4.159 1.00 97.62 82 LEU A CA 1
ATOM 658 C C . LEU A 1 82 ? 14.058 -2.274 -3.836 1.00 97.62 82 LEU A C 1
ATOM 660 O O . LEU A 1 82 ? 14.787 -1.659 -4.601 1.00 97.62 82 LEU A O 1
ATOM 664 N N . GLU A 1 83 ? 14.528 -2.893 -2.753 1.00 96.56 83 GLU A N 1
ATOM 665 C CA . GLU A 1 83 ? 15.957 -2.956 -2.415 1.00 96.56 83 GLU A CA 1
ATOM 666 C C . GLU A 1 83 ? 16.750 -3.711 -3.495 1.00 96.56 83 GLU A C 1
ATOM 668 O O . GLU A 1 83 ? 17.728 -3.181 -4.012 1.00 96.56 83 GLU A O 1
ATOM 673 N N . LEU A 1 84 ? 16.263 -4.874 -3.946 1.00 95.69 84 LEU A N 1
ATOM 674 C CA . LEU A 1 84 ? 16.857 -5.592 -5.087 1.00 95.69 84 LEU A CA 1
ATOM 675 C C . LEU A 1 84 ? 16.812 -4.775 -6.389 1.00 95.69 84 LEU A C 1
ATOM 677 O O . LEU A 1 84 ? 17.675 -4.914 -7.253 1.00 95.69 84 LEU A O 1
ATOM 681 N N . TYR A 1 85 ? 15.798 -3.923 -6.547 1.00 96.62 85 TYR A N 1
ATOM 682 C CA . TYR A 1 85 ? 15.715 -3.009 -7.680 1.00 96.62 85 TYR A CA 1
ATOM 683 C C . TYR A 1 85 ? 16.766 -1.900 -7.620 1.00 96.62 85 TYR A C 1
ATOM 685 O O . TYR A 1 85 ? 17.310 -1.548 -8.662 1.00 96.62 85 TYR A O 1
ATOM 693 N N . LEU A 1 86 ? 17.118 -1.408 -6.428 1.00 95.12 86 LEU A N 1
ATOM 694 C CA . LEU A 1 86 ? 18.241 -0.481 -6.253 1.00 95.12 86 LEU A CA 1
ATOM 695 C C . LEU A 1 86 ? 19.576 -1.137 -6.621 1.00 95.12 86 LEU A C 1
ATOM 697 O O . LEU A 1 86 ? 20.345 -0.544 -7.367 1.00 95.12 86 LEU A O 1
ATOM 701 N N . GLU A 1 87 ? 19.811 -2.379 -6.190 1.00 94.50 87 GLU A N 1
ATOM 702 C CA . GLU A 1 87 ? 21.027 -3.125 -6.558 1.00 94.50 87 GLU A CA 1
ATOM 703 C C . GLU A 1 87 ? 21.168 -3.275 -8.083 1.00 94.50 87 GLU A C 1
ATOM 705 O O . GLU A 1 87 ? 22.256 -3.123 -8.639 1.00 94.50 87 GLU A O 1
ATOM 710 N N . TYR A 1 88 ? 20.056 -3.529 -8.781 1.00 95.00 88 TYR A N 1
ATOM 711 C CA . TYR A 1 88 ? 20.037 -3.572 -10.243 1.00 95.00 88 TYR A CA 1
ATOM 712 C C . TYR A 1 88 ? 20.333 -2.204 -10.878 1.00 95.00 88 TYR A C 1
ATOM 714 O O . TYR A 1 88 ? 21.032 -2.136 -11.890 1.00 95.00 88 TYR A O 1
ATOM 722 N N . ILE A 1 89 ? 19.823 -1.111 -10.303 1.00 94.75 89 ILE A N 1
ATOM 723 C CA . ILE A 1 89 ? 20.117 0.246 -10.784 1.00 94.75 89 ILE A CA 1
ATOM 724 C C . ILE A 1 89 ? 21.615 0.538 -10.670 1.00 94.75 89 ILE A C 1
ATOM 726 O O . ILE A 1 89 ? 22.187 1.033 -11.636 1.00 94.75 89 ILE A O 1
ATOM 730 N N . ASP A 1 90 ? 22.267 0.148 -9.573 1.00 93.56 90 ASP A N 1
ATOM 731 C CA . ASP A 1 90 ? 23.718 0.310 -9.407 1.00 93.56 90 ASP A CA 1
ATOM 732 C C . ASP A 1 90 ? 24.520 -0.460 -10.479 1.00 93.56 90 ASP A C 1
ATOM 734 O O . ASP A 1 90 ? 25.573 0.000 -10.931 1.00 93.56 90 ASP A O 1
ATOM 738 N N . GLU A 1 91 ? 24.050 -1.641 -10.907 1.00 92.62 91 GLU A N 1
ATOM 739 C CA . GLU A 1 91 ? 24.648 -2.374 -12.035 1.00 92.62 91 GLU A CA 1
ATOM 740 C C . GLU A 1 91 ? 24.393 -1.645 -13.363 1.00 92.62 91 GLU A C 1
ATOM 742 O O . GLU A 1 91 ? 25.307 -1.505 -14.184 1.00 92.62 91 GLU A O 1
ATOM 747 N N . LEU A 1 92 ? 23.179 -1.127 -13.565 1.00 93.19 92 LEU A N 1
ATOM 748 C CA . LEU A 1 92 ? 22.819 -0.378 -14.765 1.00 93.19 92 LEU A CA 1
ATOM 749 C C . LEU A 1 92 ? 23.601 0.933 -14.891 1.00 93.19 92 LEU A C 1
ATOM 751 O O . LEU A 1 92 ? 23.988 1.298 -15.995 1.00 93.19 92 LEU A O 1
ATOM 755 N N . GLU A 1 93 ? 23.902 1.616 -13.791 1.00 93.25 93 GLU A N 1
ATOM 756 C CA . GLU A 1 93 ? 24.724 2.832 -13.783 1.00 93.25 93 GLU A CA 1
ATOM 757 C C . GLU A 1 93 ? 26.163 2.583 -14.253 1.00 93.25 93 GLU A C 1
ATOM 759 O O . GLU A 1 93 ? 26.796 3.476 -14.817 1.00 93.25 93 GLU A O 1
ATOM 764 N N . ARG A 1 94 ? 26.683 1.362 -14.076 1.00 89.81 94 ARG A N 1
ATOM 765 C CA . ARG A 1 94 ? 28.042 0.991 -14.507 1.00 89.81 94 ARG A CA 1
ATOM 766 C C . ARG A 1 94 ? 28.128 0.625 -15.982 1.00 89.81 94 ARG A C 1
ATOM 768 O O . ARG A 1 94 ? 29.171 0.835 -16.599 1.00 89.81 94 ARG A O 1
ATOM 775 N N . TYR A 1 95 ? 27.076 0.011 -16.517 1.00 88.62 95 TYR A N 1
ATOM 776 C CA . TYR A 1 95 ? 27.136 -0.701 -17.797 1.00 88.62 95 TYR A CA 1
ATOM 777 C C . TYR A 1 95 ? 26.070 -0.275 -18.813 1.00 88.62 95 TYR A C 1
ATOM 779 O O . TYR A 1 95 ? 26.191 -0.597 -19.994 1.00 88.62 95 TYR A O 1
ATOM 787 N N . GLY A 1 96 ? 25.022 0.413 -18.370 1.00 89.88 96 GLY A N 1
ATOM 788 C CA . GLY A 1 96 ? 23.920 0.888 -19.195 1.00 89.88 96 GLY A CA 1
ATOM 789 C C . GLY A 1 96 ? 24.211 2.208 -19.902 1.00 89.88 96 GLY A C 1
ATOM 790 O O . GLY A 1 96 ? 25.215 2.880 -19.664 1.00 89.88 96 GLY A O 1
ATOM 791 N N . SER A 1 97 ? 23.296 2.596 -20.789 1.00 90.75 97 SER A N 1
ATOM 792 C CA . SER A 1 97 ? 23.322 3.921 -21.407 1.00 90.75 97 SER A CA 1
ATOM 793 C C . SER A 1 97 ? 22.803 4.995 -20.448 1.00 90.75 97 SER A C 1
ATOM 795 O O . SER A 1 97 ? 22.004 4.727 -19.550 1.00 90.75 97 SER A O 1
ATOM 797 N N . THR A 1 98 ? 23.195 6.250 -20.679 1.00 92.25 98 THR A N 1
ATOM 798 C CA . THR A 1 98 ? 22.687 7.399 -19.911 1.00 92.25 98 THR A CA 1
ATOM 799 C C . THR A 1 98 ? 21.160 7.478 -19.929 1.00 92.25 98 THR A C 1
ATOM 801 O O . THR A 1 98 ? 20.549 7.750 -18.901 1.00 92.25 98 THR A O 1
ATOM 804 N N . GLU A 1 99 ? 20.535 7.195 -21.073 1.00 93.44 99 GLU A N 1
ATOM 805 C CA . GLU A 1 99 ? 19.076 7.188 -21.211 1.00 93.44 99 GLU A CA 1
ATOM 806 C C . GLU A 1 99 ? 18.434 6.077 -20.364 1.00 93.44 99 GLU A C 1
ATOM 808 O O . GLU A 1 99 ? 17.487 6.339 -19.625 1.00 93.44 99 GLU A O 1
ATOM 813 N N . GLN A 1 100 ? 18.990 4.857 -20.390 1.00 94.19 100 GLN A N 1
ATOM 814 C CA . GLN A 1 100 ? 18.519 3.737 -19.563 1.00 94.19 100 GLN A CA 1
ATOM 815 C C . GLN A 1 100 ? 18.562 4.093 -18.071 1.00 94.19 100 GLN A C 1
ATOM 817 O O . GLN A 1 100 ? 17.585 3.876 -17.354 1.00 94.19 100 GLN A O 1
ATOM 822 N N . VAL A 1 101 ? 19.663 4.699 -17.620 1.00 95.50 101 VAL A N 1
ATOM 823 C CA . VAL A 1 101 ? 19.847 5.145 -16.231 1.00 95.50 101 VAL A CA 1
ATOM 824 C C . VAL A 1 101 ? 18.873 6.268 -15.852 1.00 95.50 101 VAL A C 1
ATOM 826 O O . VAL A 1 101 ? 18.334 6.287 -14.748 1.00 95.50 101 VAL A O 1
ATOM 829 N N . GLN A 1 102 ? 18.596 7.214 -16.747 1.00 96.50 102 GLN A N 1
ATOM 830 C CA . GLN A 1 102 ? 17.635 8.285 -16.465 1.00 96.50 102 GLN A CA 1
ATOM 831 C C . GLN A 1 102 ? 16.211 7.741 -16.305 1.00 96.50 102 GLN A C 1
ATOM 833 O O . GLN A 1 102 ? 15.521 8.069 -15.337 1.00 96.50 102 GLN A O 1
ATOM 838 N N . VAL A 1 103 ? 15.776 6.871 -17.221 1.00 96.19 103 VAL A N 1
ATOM 839 C CA . VAL A 1 103 ? 14.418 6.316 -17.194 1.00 96.19 103 VAL A CA 1
ATOM 840 C C . VAL A 1 103 ? 14.230 5.357 -16.007 1.00 96.19 103 VAL A C 1
ATOM 842 O O . VAL A 1 103 ? 13.202 5.438 -15.330 1.00 96.19 103 VAL A O 1
ATOM 845 N N . ILE A 1 104 ? 15.221 4.507 -15.686 1.00 96.56 104 ILE A N 1
ATOM 846 C CA . ILE A 1 104 ? 15.157 3.588 -14.528 1.00 96.56 104 ILE A CA 1
ATOM 847 C C . ILE A 1 104 ? 15.045 4.364 -13.204 1.00 96.56 104 ILE A C 1
ATOM 849 O O . ILE A 1 104 ? 14.304 3.953 -12.307 1.00 96.56 104 ILE A O 1
ATOM 853 N N . ASN A 1 105 ? 15.749 5.499 -13.088 1.00 97.00 105 ASN A N 1
ATOM 854 C CA . ASN A 1 105 ? 15.763 6.323 -11.880 1.00 97.00 105 ASN A CA 1
ATOM 855 C C . ASN A 1 105 ? 14.445 7.080 -11.692 1.00 97.00 105 ASN A C 1
ATOM 857 O O . ASN A 1 105 ? 13.928 7.130 -10.577 1.00 97.00 105 ASN A O 1
ATOM 861 N N . ASN A 1 106 ? 13.836 7.565 -12.777 1.00 96.56 106 ASN A N 1
ATOM 862 C CA . ASN A 1 106 ? 12.471 8.091 -12.726 1.00 96.56 106 ASN A CA 1
ATOM 863 C C . ASN A 1 106 ? 11.473 6.999 -12.286 1.00 96.56 106 ASN A C 1
ATOM 865 O O . ASN A 1 106 ? 10.658 7.213 -11.392 1.00 96.56 106 ASN A O 1
ATOM 869 N N . HIS A 1 107 ? 11.577 5.782 -12.836 1.00 97.56 107 HIS A N 1
ATOM 870 C CA . HIS A 1 107 ? 10.723 4.658 -12.425 1.00 97.56 107 HIS A CA 1
ATOM 871 C C . HIS A 1 107 ? 10.851 4.351 -10.924 1.00 97.56 107 HIS A C 1
ATOM 873 O O . HIS A 1 107 ? 9.852 4.177 -10.222 1.00 97.56 107 HIS A O 1
ATOM 879 N N . ARG A 1 108 ? 12.092 4.336 -10.421 1.00 96.69 108 ARG A N 1
ATOM 880 C CA . ARG A 1 108 ? 12.418 4.164 -9.001 1.00 96.69 108 ARG A CA 1
ATOM 881 C C . ARG A 1 108 ? 11.725 5.211 -8.134 1.00 96.69 108 ARG A C 1
ATOM 883 O O . ARG A 1 108 ? 11.146 4.844 -7.117 1.00 96.69 108 ARG A O 1
ATOM 890 N N . GLU A 1 109 ? 11.778 6.486 -8.503 1.00 96.81 109 GLU A N 1
ATOM 891 C CA . GLU A 1 109 ? 11.168 7.568 -7.718 1.00 96.81 109 GLU A CA 1
ATOM 892 C C . GLU A 1 109 ? 9.657 7.386 -7.551 1.00 96.81 109 GLU A C 1
ATOM 894 O O . GLU A 1 109 ? 9.142 7.484 -6.435 1.00 96.81 109 GLU A O 1
ATOM 899 N N . TRP A 1 110 ? 8.952 7.016 -8.622 1.00 96.94 110 TRP A N 1
ATOM 900 C CA . TRP A 1 110 ? 7.519 6.725 -8.552 1.00 96.94 110 TRP A CA 1
ATOM 901 C C . TRP A 1 110 ? 7.197 5.515 -7.670 1.00 96.94 110 TRP A C 1
ATOM 903 O O . TRP A 1 110 ? 6.272 5.574 -6.854 1.00 96.94 110 TRP A O 1
ATOM 913 N N . LEU A 1 111 ? 7.970 4.431 -7.789 1.00 97.44 111 LEU A N 1
ATOM 914 C CA . LEU A 1 111 ? 7.798 3.232 -6.964 1.00 97.44 111 LEU A CA 1
ATOM 915 C C . LEU A 1 111 ? 8.029 3.513 -5.475 1.00 97.44 111 LEU A C 1
ATOM 917 O O . LEU A 1 111 ? 7.231 3.086 -4.639 1.00 97.44 111 LEU A O 1
ATOM 921 N N . TRP A 1 112 ? 9.079 4.262 -5.134 1.00 97.06 112 TRP A N 1
ATOM 922 C CA . TRP A 1 112 ? 9.340 4.660 -3.750 1.00 97.06 112 TRP A CA 1
ATOM 923 C C . TRP A 1 112 ? 8.292 5.636 -3.216 1.00 97.06 112 TRP A C 1
ATOM 925 O O . TRP A 1 112 ? 7.916 5.532 -2.051 1.00 97.06 112 TRP A O 1
ATOM 935 N N . GLY A 1 113 ? 7.758 6.527 -4.057 1.00 95.62 113 GLY A N 1
ATOM 936 C CA . GLY A 1 113 ? 6.634 7.392 -3.691 1.00 95.62 113 GLY A CA 1
ATOM 937 C C . GLY A 1 113 ? 5.364 6.604 -3.350 1.00 95.62 113 GLY A C 1
ATOM 938 O O . GLY A 1 113 ? 4.690 6.912 -2.368 1.00 95.62 113 GLY A O 1
ATOM 939 N N . ILE A 1 114 ? 5.056 5.551 -4.115 1.00 96.38 114 ILE A N 1
ATOM 940 C CA . ILE A 1 114 ? 3.973 4.602 -3.801 1.00 96.38 114 ILE A CA 1
ATOM 941 C C . ILE A 1 114 ? 4.266 3.866 -2.490 1.00 96.38 114 ILE A C 1
ATOM 943 O O . ILE A 1 114 ? 3.405 3.816 -1.612 1.00 96.38 114 ILE A O 1
ATOM 947 N N . TYR A 1 115 ? 5.474 3.314 -2.337 1.00 97.31 115 TYR A N 1
ATOM 948 C CA . TYR A 1 115 ? 5.871 2.597 -1.125 1.00 97.31 115 TYR A CA 1
ATOM 949 C C . TYR A 1 115 ? 5.733 3.473 0.122 1.00 97.31 115 TYR A C 1
ATOM 951 O O . TYR A 1 115 ? 5.167 3.023 1.112 1.00 97.31 115 TYR A O 1
ATOM 959 N N . ALA A 1 116 ? 6.194 4.724 0.069 1.00 96.31 116 ALA A N 1
ATOM 960 C CA . ALA A 1 116 ? 6.129 5.651 1.192 1.00 96.31 116 ALA A CA 1
ATOM 961 C C . ALA A 1 116 ? 4.685 5.920 1.645 1.00 96.31 116 ALA A C 1
ATOM 963 O O . ALA A 1 116 ? 4.415 5.949 2.843 1.00 96.31 116 ALA A O 1
ATOM 964 N N . GLU A 1 117 ? 3.738 6.073 0.716 1.00 95.12 117 GLU A N 1
ATOM 965 C CA . GLU A 1 117 ? 2.326 6.260 1.075 1.00 95.12 117 GLU A CA 1
ATOM 966 C C . GLU A 1 117 ? 1.711 5.025 1.726 1.00 95.12 117 GLU A C 1
ATOM 968 O O . GLU A 1 117 ? 0.973 5.148 2.705 1.00 95.12 117 GLU A O 1
ATOM 973 N N . LEU A 1 118 ? 2.033 3.841 1.209 1.00 96.38 118 LEU A N 1
ATOM 974 C CA . LEU A 1 118 ? 1.589 2.587 1.805 1.00 96.38 118 LEU A CA 1
ATOM 975 C C . LEU A 1 118 ? 2.235 2.391 3.192 1.00 96.38 118 LEU A C 1
ATOM 977 O O . LEU A 1 118 ? 1.582 1.943 4.127 1.00 96.38 118 LEU A O 1
ATOM 981 N N . ASP A 1 119 ? 3.515 2.734 3.355 1.00 96.50 119 ASP A N 1
ATOM 982 C CA . ASP A 1 119 ? 4.258 2.597 4.617 1.00 96.50 119 ASP A CA 1
ATOM 983 C C . ASP A 1 119 ? 3.691 3.521 5.705 1.00 96.50 119 ASP A C 1
ATOM 985 O O . ASP A 1 119 ? 3.519 3.115 6.855 1.00 96.50 119 ASP A O 1
ATOM 989 N N . LEU A 1 120 ? 3.306 4.746 5.332 1.00 96.25 120 LEU A N 1
ATOM 990 C CA . LEU A 1 120 ? 2.560 5.646 6.214 1.00 96.25 120 LEU A CA 1
ATOM 991 C C . LEU A 1 120 ? 1.208 5.052 6.623 1.00 96.25 120 LEU A C 1
ATOM 993 O O . LEU A 1 120 ? 0.807 5.195 7.776 1.00 96.25 120 LEU A O 1
ATOM 997 N N . GLN A 1 121 ? 0.520 4.362 5.713 1.00 96.50 121 GLN A N 1
ATOM 998 C CA . GLN A 1 121 ? -0.736 3.687 6.026 1.00 96.50 121 GLN A CA 1
ATOM 999 C C . GLN A 1 121 ? -0.551 2.527 7.012 1.00 96.50 121 GLN A C 1
ATOM 1001 O O . GLN A 1 121 ? -1.346 2.396 7.943 1.00 96.50 121 GLN A O 1
ATOM 1006 N N . LEU A 1 122 ? 0.504 1.724 6.856 1.00 97.81 122 LEU A N 1
ATOM 1007 C CA . LEU A 1 122 ? 0.857 0.686 7.828 1.00 97.81 122 LEU A CA 1
ATOM 1008 C C . LEU A 1 122 ? 1.095 1.295 9.219 1.00 97.81 122 LEU A C 1
ATOM 1010 O O . LEU A 1 122 ? 0.510 0.837 10.195 1.00 97.81 122 LEU A O 1
ATOM 1014 N N . LYS A 1 123 ? 1.865 2.386 9.304 1.00 97.75 123 LYS A N 1
ATOM 1015 C CA . LYS A 1 123 ? 2.122 3.097 10.570 1.00 97.75 123 LYS A CA 1
ATOM 1016 C C . LYS A 1 123 ? 0.855 3.659 11.216 1.00 97.75 123 LYS A C 1
ATOM 1018 O O . LYS A 1 123 ? 0.722 3.629 12.438 1.00 97.75 123 LYS A O 1
ATOM 1023 N N . LEU A 1 124 ? -0.090 4.165 10.419 1.00 97.31 124 LEU A N 1
ATOM 1024 C CA . LEU A 1 124 ? -1.399 4.583 10.931 1.00 97.31 124 LEU A CA 1
ATOM 1025 C C . LEU A 1 124 ? -2.165 3.392 11.518 1.00 97.31 124 LEU A C 1
ATOM 1027 O O . LEU A 1 124 ? -2.752 3.515 12.589 1.00 97.31 124 LEU A O 1
ATOM 1031 N N . SER A 1 125 ? -2.120 2.233 10.862 1.00 98.00 125 SER A N 1
ATOM 1032 C CA . SER A 1 125 ? -2.754 1.009 11.361 1.00 98.00 125 SER A CA 1
ATOM 1033 C C . SER A 1 125 ? -2.131 0.529 12.680 1.00 98.00 125 SER A C 1
ATOM 1035 O O . SER A 1 125 ? -2.843 0.192 13.627 1.00 98.00 125 SER A O 1
ATOM 1037 N N . GLU A 1 126 ? -0.803 0.590 12.801 1.00 98.06 126 GLU A N 1
ATOM 1038 C CA . GLU A 1 126 ? -0.081 0.293 14.047 1.00 98.06 126 GLU A CA 1
ATOM 1039 C C . GLU A 1 126 ? -0.472 1.252 15.183 1.00 98.06 126 GLU A C 1
ATOM 1041 O O . GLU A 1 126 ? -0.648 0.826 16.328 1.00 98.06 126 GLU A O 1
ATOM 1046 N N . GLN A 1 127 ? -0.660 2.543 14.878 1.00 97.44 127 GLN A N 1
ATOM 1047 C CA . GLN A 1 127 ? -1.160 3.521 15.847 1.00 97.44 127 GLN A CA 1
ATOM 1048 C C . GLN A 1 127 ? -2.562 3.141 16.350 1.00 97.44 127 GLN A C 1
ATOM 1050 O O . GLN A 1 127 ? -2.806 3.200 17.557 1.00 97.44 127 GLN A O 1
ATOM 1055 N N . VAL A 1 128 ? -3.464 2.730 15.454 1.00 98.31 128 VAL A N 1
ATOM 1056 C CA . VAL A 1 128 ? -4.824 2.303 15.818 1.00 98.31 128 VAL A CA 1
ATOM 1057 C C . VAL A 1 128 ? -4.781 1.081 16.740 1.00 98.31 128 VAL A C 1
ATOM 1059 O O . VAL A 1 128 ? -5.424 1.092 17.789 1.00 98.31 128 VAL A O 1
ATOM 1062 N N . VAL A 1 129 ? -3.974 0.062 16.415 1.00 97.75 129 VAL A N 1
ATOM 1063 C CA . VAL A 1 129 ? -3.772 -1.126 17.271 1.00 97.75 129 VAL A CA 1
ATOM 1064 C C . VAL A 1 129 ? -3.246 -0.729 18.649 1.00 97.75 129 VAL A C 1
ATOM 1066 O O . VAL A 1 129 ? -3.760 -1.189 19.669 1.00 97.75 129 VAL A O 1
ATOM 1069 N N . LYS A 1 130 ? -2.265 0.178 18.713 1.00 96.50 130 LYS A N 1
ATOM 1070 C CA . LYS A 1 130 ? -1.753 0.688 19.991 1.00 96.50 130 LYS A CA 1
ATOM 1071 C C . LYS A 1 130 ? -2.853 1.375 20.803 1.00 96.50 130 LYS A C 1
ATOM 1073 O O . LYS A 1 130 ? -2.968 1.131 22.001 1.00 96.50 130 LYS A O 1
ATOM 1078 N N . ARG A 1 131 ? -3.688 2.204 20.169 1.00 96.81 131 ARG A N 1
ATOM 1079 C CA . ARG A 1 131 ? -4.796 2.882 20.853 1.00 96.81 131 ARG A CA 1
ATOM 1080 C C . ARG A 1 131 ? -5.861 1.900 21.341 1.00 96.81 131 ARG A C 1
ATOM 1082 O O . ARG A 1 131 ? -6.338 2.047 22.462 1.00 96.81 131 ARG A O 1
ATOM 1089 N N . ALA A 1 132 ? -6.181 0.885 20.543 1.00 97.50 132 ALA A N 1
ATOM 1090 C CA . ALA A 1 132 ? -7.084 -0.196 20.923 1.00 97.50 132 ALA A CA 1
ATOM 1091 C C . ALA A 1 132 ? -6.555 -0.972 22.143 1.00 97.50 132 ALA A C 1
ATOM 1093 O O . ALA A 1 132 ? -7.308 -1.226 23.082 1.00 97.50 132 ALA A O 1
ATOM 1094 N N . LYS A 1 133 ? -5.249 -1.263 22.186 1.00 96.69 133 LYS A N 1
ATOM 1095 C CA . LYS A 1 133 ? -4.590 -1.856 23.358 1.00 96.69 133 LYS A CA 1
ATOM 1096 C C . LYS A 1 133 ? -4.708 -0.977 24.600 1.00 96.69 133 LYS A C 1
ATOM 1098 O O . LYS A 1 133 ? -5.082 -1.474 25.659 1.00 96.69 133 LYS A O 1
ATOM 1103 N N . ASP A 1 134 ? -4.406 0.314 24.472 1.00 95.06 134 ASP A N 1
ATOM 1104 C CA . ASP A 1 134 ? -4.488 1.252 25.595 1.00 95.06 134 ASP A CA 1
ATOM 1105 C C . ASP A 1 134 ? -5.914 1.324 26.159 1.00 95.06 134 ASP A C 1
ATOM 1107 O O . ASP A 1 134 ? -6.089 1.335 27.376 1.00 95.06 134 ASP A O 1
ATOM 1111 N N . LEU A 1 135 ? -6.931 1.314 25.288 1.00 96.56 135 LEU A N 1
ATOM 1112 C CA . LEU A 1 135 ? -8.340 1.293 25.684 1.00 96.56 135 LEU A CA 1
ATOM 1113 C C . LEU A 1 135 ? -8.693 0.025 26.478 1.00 96.56 135 LEU A C 1
ATOM 1115 O O . LEU A 1 135 ? -9.330 0.122 27.525 1.00 96.56 135 LEU A O 1
ATOM 1119 N N . LEU A 1 136 ? -8.254 -1.151 26.014 1.00 94.81 136 LEU A N 1
ATOM 1120 C CA . LEU A 1 136 ? -8.508 -2.438 26.679 1.00 94.81 136 LEU A CA 1
ATOM 1121 C C . LEU A 1 136 ? -7.840 -2.546 28.060 1.00 94.81 136 LEU A C 1
ATOM 1123 O O . LEU A 1 136 ? -8.293 -3.309 28.910 1.00 94.81 136 LEU A O 1
ATOM 1127 N N . LEU A 1 137 ? -6.773 -1.787 28.308 1.00 93.62 137 LEU A N 1
ATOM 1128 C CA . LEU A 1 137 ? -6.080 -1.780 29.596 1.00 93.62 137 LEU A CA 1
ATOM 1129 C C . LEU A 1 137 ? -6.762 -0.914 30.663 1.00 93.62 137 LEU A C 1
ATOM 1131 O O . LEU A 1 137 ? -6.410 -1.049 31.838 1.00 93.62 137 LEU A O 1
ATOM 1135 N N . VAL A 1 138 ? -7.745 -0.085 30.312 1.00 93.00 138 VAL A N 1
ATOM 1136 C CA . VAL A 1 138 ? -8.475 0.743 31.282 1.00 93.00 138 VAL A CA 1
ATOM 1137 C C . VAL A 1 138 ? -9.478 -0.100 32.074 1.00 93.00 138 VAL A C 1
ATOM 1139 O O . VAL A 1 138 ? -10.317 -0.781 31.496 1.00 93.00 138 VAL A O 1
ATOM 1142 N N . GLU A 1 139 ? -9.404 -0.045 33.406 1.00 87.94 139 GLU A N 1
ATOM 1143 C CA . GLU A 1 139 ? -10.311 -0.793 34.297 1.00 87.94 139 GLU A CA 1
ATOM 1144 C C . GLU A 1 139 ? -11.634 -0.060 34.528 1.00 87.94 139 GLU A C 1
ATOM 1146 O O . GLU A 1 139 ? -12.704 -0.664 34.466 1.00 87.94 139 GLU A O 1
ATOM 1151 N N . ASP A 1 140 ? -11.574 1.254 34.758 1.00 91.25 140 ASP A N 1
ATOM 1152 C CA . ASP A 1 140 ? -12.766 2.072 34.957 1.00 91.25 140 ASP A CA 1
ATOM 1153 C C . ASP A 1 140 ? -13.346 2.541 33.618 1.00 91.25 140 ASP A C 1
ATOM 1155 O O . ASP A 1 140 ? -13.023 3.615 33.103 1.00 91.25 140 ASP A O 1
ATOM 1159 N N . VAL A 1 141 ? -14.248 1.729 33.069 1.00 90.25 141 VAL A N 1
ATOM 1160 C CA . VAL A 1 141 ? -14.974 2.017 31.822 1.00 90.25 141 VAL A CA 1
ATOM 1161 C C . VAL A 1 141 ? -15.911 3.228 31.912 1.00 90.25 141 VAL A C 1
ATOM 1163 O O . VAL A 1 141 ? -16.383 3.705 30.884 1.00 90.25 141 VAL A O 1
ATOM 1166 N N . LYS A 1 142 ? -16.206 3.732 33.120 1.00 92.38 142 LYS A N 1
ATOM 1167 C CA . LYS A 1 142 ? -17.036 4.932 33.321 1.00 92.38 142 LYS A CA 1
ATOM 1168 C C . LYS A 1 142 ? -16.202 6.209 33.444 1.00 92.38 142 LYS A C 1
ATOM 1170 O O . LYS A 1 142 ? -16.778 7.295 33.490 1.00 92.38 142 LYS A O 1
ATOM 1175 N N . SER A 1 143 ? -14.876 6.094 33.495 1.00 94.62 143 SER A N 1
ATOM 1176 C CA . SER A 1 143 ? -13.979 7.242 33.620 1.00 94.62 143 SER A CA 1
ATOM 1177 C C . SER A 1 143 ? -13.995 8.139 32.376 1.00 94.62 143 SER A C 1
ATOM 1179 O O . SER A 1 143 ? -14.130 7.676 31.240 1.00 94.62 143 SER A O 1
ATOM 1181 N N . GLU A 1 144 ? -13.752 9.439 32.576 1.00 95.12 144 GLU A N 1
ATOM 1182 C CA . GLU A 1 144 ? -13.512 10.386 31.473 1.00 95.12 144 GLU A CA 1
ATOM 1183 C C . GLU A 1 144 ? -12.313 9.967 30.609 1.00 95.12 144 GLU A C 1
ATOM 1185 O O . GLU A 1 144 ? -12.296 10.182 29.397 1.00 95.12 144 GLU A O 1
ATOM 1190 N N . TRP A 1 145 ? -11.322 9.316 31.225 1.00 93.94 145 TRP A N 1
ATOM 1191 C CA . TRP A 1 145 ? -10.164 8.768 30.529 1.00 93.94 145 TRP A CA 1
ATOM 1192 C C . TRP A 1 145 ? -10.557 7.687 29.516 1.00 93.94 145 TRP A C 1
ATOM 1194 O O . TRP A 1 145 ? -10.129 7.752 28.361 1.00 93.94 145 TRP A O 1
ATOM 1204 N N . PHE A 1 146 ? -11.411 6.735 29.911 1.00 96.38 146 PHE A N 1
ATOM 1205 C CA . PHE A 1 146 ? -11.945 5.724 28.998 1.00 96.38 146 PHE A CA 1
ATOM 1206 C C . PHE A 1 146 ? -12.712 6.371 27.842 1.00 96.38 146 PHE A C 1
ATOM 1208 O O . PHE A 1 146 ? -12.453 6.056 26.681 1.00 96.38 146 PHE A O 1
ATOM 1215 N N . ALA A 1 147 ? -13.613 7.311 28.146 1.00 96.38 147 ALA A N 1
ATOM 1216 C CA . ALA A 1 147 ? -14.407 8.006 27.134 1.00 96.38 147 ALA A CA 1
ATOM 1217 C C . ALA A 1 147 ? -13.522 8.745 26.111 1.00 96.38 147 ALA A C 1
ATOM 1219 O O . ALA A 1 147 ? -13.748 8.642 24.904 1.00 96.38 147 ALA A O 1
ATOM 1220 N N . SER A 1 148 ? -12.475 9.426 26.585 1.00 96.00 148 SER A N 1
ATOM 1221 C CA . SER A 1 148 ? -11.499 10.128 25.746 1.00 96.00 148 SER A CA 1
ATOM 1222 C C . SER A 1 148 ? -10.706 9.175 24.844 1.00 96.00 148 SER A C 1
ATOM 1224 O O . SER A 1 148 ? -10.613 9.397 23.635 1.00 96.00 148 SER A O 1
ATOM 1226 N N . LEU A 1 149 ? -10.185 8.069 25.391 1.00 95.69 149 LEU A N 1
ATOM 1227 C CA . LEU A 1 149 ? -9.486 7.054 24.595 1.00 95.69 149 LEU A CA 1
ATOM 1228 C C . LEU A 1 149 ? -10.400 6.402 23.558 1.00 95.69 149 LEU A C 1
ATOM 1230 O O . LEU A 1 149 ? -9.964 6.153 22.434 1.00 95.69 149 LEU A O 1
ATOM 1234 N N . ASN A 1 150 ? -11.654 6.145 23.923 1.00 97.44 150 ASN A N 1
ATOM 1235 C CA . ASN A 1 150 ? -12.634 5.537 23.041 1.00 97.44 150 ASN A CA 1
ATOM 1236 C C . ASN A 1 150 ? -12.941 6.431 21.830 1.00 97.44 150 ASN A C 1
ATOM 1238 O O . ASN A 1 150 ? -12.875 5.967 20.693 1.00 97.44 150 ASN A O 1
ATOM 1242 N N . ALA A 1 151 ? -13.204 7.717 22.071 1.00 97.19 151 ALA A N 1
ATOM 1243 C CA . ALA A 1 151 ? -13.413 8.697 21.006 1.00 97.19 151 ALA A CA 1
ATOM 1244 C C . ALA A 1 151 ? -12.148 8.886 20.147 1.00 97.19 151 ALA A C 1
ATOM 1246 O O . ALA A 1 151 ? -12.223 9.001 18.924 1.00 97.19 151 ALA A O 1
ATOM 1247 N N . GLY A 1 152 ? -10.968 8.866 20.777 1.00 97.12 152 GLY A N 1
ATOM 1248 C CA . GLY A 1 152 ? -9.686 8.906 20.075 1.00 97.12 152 GLY A CA 1
ATOM 1249 C C . GLY A 1 152 ? -9.480 7.710 19.142 1.00 97.12 152 GLY A C 1
ATOM 1250 O O . GLY A 1 152 ? -9.040 7.894 18.011 1.00 97.12 152 GLY A O 1
ATOM 1251 N N . LEU A 1 153 ? -9.840 6.499 19.581 1.00 98.00 153 LEU A N 1
ATOM 1252 C CA . LEU A 1 153 ? -9.788 5.290 18.755 1.00 98.00 153 LEU A CA 1
ATOM 1253 C C . LEU A 1 153 ? -10.731 5.385 17.550 1.00 98.00 153 LEU A C 1
ATOM 1255 O O . LEU A 1 153 ? -10.331 5.063 16.435 1.00 98.00 153 LEU A O 1
ATOM 1259 N N . GLU A 1 154 ? -11.964 5.844 17.762 1.00 97.75 154 GLU A N 1
ATOM 1260 C CA . GLU A 1 154 ? -12.951 6.026 16.690 1.00 97.75 154 GLU A CA 1
ATOM 1261 C C . GLU A 1 154 ? -12.451 7.024 15.633 1.00 97.75 154 GLU A C 1
ATOM 1263 O O . GLU A 1 154 ? -12.490 6.730 14.437 1.00 97.75 154 GLU A O 1
ATOM 1268 N N . SER A 1 155 ? -11.872 8.144 16.074 1.00 96.81 155 SER A N 1
ATOM 1269 C CA . SER A 1 155 ? -11.251 9.145 15.197 1.00 96.81 155 SER A CA 1
ATOM 1270 C C . SER A 1 155 ? -10.037 8.600 14.432 1.00 96.81 155 SER A C 1
ATOM 1272 O O . SER A 1 155 ? -9.906 8.812 13.223 1.00 96.81 155 SER A O 1
ATOM 1274 N N . ASP A 1 156 ? -9.160 7.843 15.102 1.00 97.81 156 ASP A N 1
ATOM 1275 C CA . ASP A 1 156 ? -7.987 7.235 14.468 1.00 97.81 156 ASP A CA 1
ATOM 1276 C C . ASP A 1 156 ? -8.387 6.209 13.391 1.00 97.81 156 ASP A C 1
ATOM 1278 O O . ASP A 1 156 ? -7.797 6.205 12.307 1.00 97.81 156 ASP A O 1
ATOM 1282 N N . ILE A 1 157 ? -9.417 5.392 13.642 1.00 98.12 157 ILE A N 1
ATOM 1283 C CA . ILE A 1 157 ? -9.972 4.440 12.664 1.00 98.12 157 ILE A CA 1
ATOM 1284 C C . ILE A 1 157 ? -10.589 5.176 11.474 1.00 98.12 157 ILE A C 1
ATOM 1286 O O . ILE A 1 157 ? -10.371 4.796 10.323 1.00 98.12 157 ILE A O 1
ATOM 1290 N N . GLU A 1 158 ? -11.360 6.232 11.719 1.00 96.81 158 GLU A N 1
ATOM 1291 C CA . GLU A 1 158 ? -11.966 7.001 10.638 1.00 96.81 158 GLU A CA 1
ATOM 1292 C C . GLU A 1 158 ? -10.896 7.636 9.741 1.00 96.81 158 GLU A C 1
ATOM 1294 O O . GLU A 1 158 ? -10.954 7.523 8.512 1.00 96.81 158 GLU A O 1
ATOM 1299 N N . ARG A 1 159 ? -9.869 8.242 10.347 1.00 95.44 159 ARG A N 1
ATOM 1300 C CA . ARG A 1 159 ? -8.713 8.801 9.636 1.00 95.44 159 ARG A CA 1
ATOM 1301 C C . ARG A 1 159 ? -7.980 7.736 8.823 1.00 95.44 159 ARG A C 1
ATOM 1303 O O . ARG A 1 159 ? -7.618 7.998 7.673 1.00 95.44 159 ARG A O 1
ATOM 1310 N N . LEU A 1 160 ? -7.788 6.545 9.393 1.00 97.44 160 LEU A N 1
ATOM 1311 C CA . LEU A 1 160 ? -7.201 5.397 8.705 1.00 97.44 160 LEU A CA 1
ATOM 1312 C C . LEU A 1 160 ? -7.996 5.064 7.435 1.00 97.44 160 LEU A C 1
ATOM 1314 O O . LEU A 1 160 ? -7.424 5.046 6.348 1.00 97.44 160 LEU A O 1
ATOM 1318 N N . VAL A 1 161 ? -9.311 4.861 7.551 1.00 96.38 161 VAL A N 1
ATOM 1319 C CA . VAL A 1 161 ? -10.183 4.475 6.428 1.00 96.38 161 VAL A CA 1
ATOM 1320 C C . VAL A 1 161 ? -10.270 5.572 5.366 1.00 96.38 161 VAL A C 1
ATOM 1322 O O . VAL A 1 161 ? -10.210 5.289 4.167 1.00 96.38 161 VAL A O 1
ATOM 1325 N N . ARG A 1 162 ? -10.347 6.844 5.772 1.00 93.44 162 ARG A N 1
ATOM 1326 C CA . ARG A 1 162 ? -10.303 7.985 4.843 1.00 93.44 162 ARG A CA 1
ATOM 1327 C C . ARG A 1 162 ? -9.010 7.982 4.024 1.00 93.44 162 ARG A C 1
ATOM 1329 O O . ARG A 1 162 ? -9.057 8.183 2.807 1.00 93.44 162 ARG A O 1
ATOM 1336 N N . ASN A 1 163 ? -7.874 7.700 4.664 1.00 94.00 163 ASN A N 1
ATOM 1337 C CA . ASN A 1 163 ? -6.588 7.605 3.981 1.00 94.00 163 ASN A CA 1
ATOM 1338 C C . ASN A 1 163 ? -6.501 6.378 3.057 1.00 94.00 163 ASN A C 1
ATOM 1340 O O . ASN A 1 163 ? -5.994 6.511 1.946 1.00 94.00 163 ASN A O 1
ATOM 1344 N N . GLU A 1 164 ? -7.048 5.220 3.443 1.00 94.75 164 GLU A N 1
ATOM 1345 C CA . GLU A 1 164 ? -7.127 4.043 2.557 1.00 94.75 164 GLU A CA 1
ATOM 1346 C C . GLU A 1 164 ? -7.916 4.325 1.293 1.00 94.75 164 GLU A C 1
ATOM 1348 O O . GLU A 1 164 ? -7.479 3.966 0.203 1.00 94.75 164 GLU A O 1
ATOM 1353 N N . ASN A 1 165 ? -9.061 4.992 1.423 1.00 92.38 165 ASN A N 1
ATOM 1354 C CA . ASN A 1 165 ? -9.871 5.349 0.270 1.00 92.38 165 ASN A CA 1
ATOM 1355 C C . ASN A 1 165 ? -9.098 6.285 -0.663 1.00 92.38 165 ASN A C 1
ATOM 1357 O O . ASN A 1 165 ? -9.076 6.058 -1.871 1.00 92.38 165 ASN A O 1
ATOM 1361 N N . ARG A 1 166 ? -8.388 7.284 -0.118 1.00 91.44 166 ARG A N 1
ATOM 1362 C CA . ARG A 1 166 ? -7.497 8.141 -0.914 1.00 91.44 166 ARG A CA 1
ATOM 1363 C C . ARG A 1 166 ? -6.423 7.320 -1.627 1.00 91.44 166 ARG A C 1
ATOM 1365 O O . ARG A 1 166 ? -6.247 7.483 -2.830 1.00 91.44 166 ARG A O 1
ATOM 1372 N N . ILE A 1 167 ? -5.713 6.461 -0.894 1.00 92.50 167 ILE A N 1
ATOM 1373 C CA . ILE A 1 167 ? -4.639 5.597 -1.405 1.00 92.50 167 ILE A CA 1
ATOM 1374 C C . ILE A 1 167 ? -5.151 4.695 -2.524 1.00 92.50 167 ILE A C 1
ATOM 1376 O O . ILE A 1 167 ? -4.496 4.586 -3.559 1.00 92.50 167 ILE A O 1
ATOM 1380 N N . TYR A 1 168 ? -6.328 4.094 -2.344 1.00 92.19 168 TYR A N 1
ATOM 1381 C CA . TYR A 1 168 ? -6.943 3.213 -3.325 1.00 92.19 168 TYR A CA 1
ATOM 1382 C C . TYR A 1 168 ? -7.044 3.911 -4.685 1.00 92.19 168 TYR A C 1
ATOM 1384 O O . TYR A 1 168 ? -6.456 3.438 -5.657 1.00 92.19 168 TYR A O 1
ATOM 1392 N N . TYR A 1 169 ? -7.668 5.088 -4.756 1.00 89.00 169 TYR A N 1
ATOM 1393 C CA . TYR A 1 169 ? -7.783 5.804 -6.028 1.00 89.00 169 TYR A CA 1
ATOM 1394 C C . TYR A 1 169 ? -6.461 6.414 -6.486 1.00 89.00 169 TYR A C 1
ATOM 1396 O O . TYR A 1 169 ? -6.085 6.224 -7.640 1.00 89.00 169 TYR A O 1
ATOM 1404 N N . ALA A 1 170 ? -5.738 7.112 -5.605 1.00 91.12 170 ALA A N 1
ATOM 1405 C CA . ALA A 1 170 ? -4.493 7.791 -5.959 1.00 91.12 170 ALA A CA 1
ATOM 1406 C C . ALA A 1 170 ? -3.494 6.815 -6.586 1.00 91.12 170 ALA A C 1
ATOM 1408 O O . ALA A 1 170 ? -2.975 7.051 -7.676 1.00 91.12 170 ALA A O 1
ATOM 1409 N N . ILE A 1 171 ? -3.254 5.683 -5.925 1.00 92.94 171 ILE A N 1
ATOM 1410 C CA . ILE A 1 171 ? -2.273 4.711 -6.389 1.00 92.94 171 ILE A CA 1
ATOM 1411 C C . ILE A 1 171 ? -2.824 3.921 -7.577 1.00 92.94 171 ILE A C 1
ATOM 1413 O O . ILE A 1 171 ? -2.179 3.885 -8.622 1.00 92.94 171 ILE A O 1
ATOM 1417 N N . GLY A 1 172 ? -4.016 3.331 -7.459 1.00 87.75 172 GLY A N 1
ATOM 1418 C CA . GLY A 1 172 ? -4.543 2.427 -8.485 1.00 87.75 172 GLY A CA 1
ATOM 1419 C C . GLY A 1 172 ? -4.889 3.111 -9.801 1.00 87.75 172 GLY A C 1
ATOM 1420 O O . GLY A 1 172 ? -4.572 2.589 -10.866 1.00 87.75 172 GLY A O 1
ATOM 1421 N N . HIS A 1 173 ? -5.528 4.281 -9.739 1.00 87.69 173 HIS A N 1
ATOM 1422 C CA . HIS A 1 173 ? -6.074 4.942 -10.925 1.00 87.69 173 HIS A CA 1
ATOM 1423 C C . HIS A 1 173 ? -5.106 5.958 -11.534 1.00 87.69 173 HIS A C 1
ATOM 1425 O O . HIS A 1 173 ? -5.230 6.260 -12.721 1.00 87.69 173 HIS A O 1
ATOM 1431 N N . PHE A 1 174 ? -4.155 6.486 -10.754 1.00 91.06 174 PHE A N 1
ATOM 1432 C CA . PHE A 1 174 ? -3.307 7.592 -11.205 1.00 91.06 174 PHE A CA 1
ATOM 1433 C C . PHE A 1 174 ? -1.812 7.272 -11.182 1.00 91.06 174 PHE A C 1
ATOM 1435 O O . PHE A 1 174 ? -1.160 7.418 -12.213 1.00 91.06 174 PHE A O 1
ATOM 1442 N N . LYS A 1 175 ? -1.259 6.770 -10.070 1.00 94.75 175 LYS A N 1
ATOM 1443 C CA . LYS A 1 175 ? 0.192 6.510 -9.989 1.00 94.75 175 LYS A CA 1
ATOM 1444 C C . LYS A 1 175 ? 0.622 5.226 -10.690 1.00 94.75 175 LYS A C 1
ATOM 1446 O O . LYS A 1 175 ? 1.634 5.220 -11.385 1.00 94.75 175 LYS A O 1
ATOM 1451 N N . LYS A 1 176 ? -0.127 4.131 -10.539 1.00 94.25 176 LYS A N 1
ATOM 1452 C CA . LYS A 1 176 ? 0.229 2.844 -11.153 1.00 94.25 176 LYS A CA 1
ATOM 1453 C C . LYS A 1 176 ? 0.280 2.911 -12.685 1.00 94.25 176 LYS A C 1
ATOM 1455 O O . LYS A 1 176 ? 1.255 2.411 -13.240 1.00 94.25 176 LYS A O 1
ATOM 1460 N N . PRO A 1 177 ? -0.658 3.584 -13.381 1.00 94.62 177 PRO A N 1
ATOM 1461 C CA . PRO A 1 177 ? -0.534 3.797 -14.821 1.00 94.62 177 PRO A CA 1
ATOM 1462 C C . PRO A 1 177 ? 0.736 4.551 -15.236 1.00 94.62 177 PRO A C 1
ATOM 1464 O O . PRO A 1 177 ? 1.299 4.242 -16.285 1.00 94.62 177 PRO A O 1
ATOM 1467 N N . VAL A 1 178 ? 1.203 5.513 -14.429 1.00 96.81 178 VAL A N 1
ATOM 1468 C CA . VAL A 1 178 ? 2.474 6.217 -14.678 1.00 96.81 178 VAL A CA 1
ATOM 1469 C C . VAL A 1 178 ? 3.649 5.250 -14.552 1.00 96.81 178 VAL A C 1
ATOM 1471 O O . VAL A 1 178 ? 4.458 5.170 -15.471 1.00 96.81 178 VAL A O 1
ATOM 1474 N N . VAL A 1 179 ? 3.703 4.468 -13.469 1.00 96.62 179 VAL A N 1
ATOM 1475 C CA . VAL A 1 179 ? 4.716 3.417 -13.257 1.00 96.62 179 VAL A CA 1
ATOM 1476 C C . VAL A 1 179 ? 4.759 2.455 -14.449 1.00 96.62 179 VAL A C 1
ATOM 1478 O O . VAL A 1 179 ? 5.822 2.258 -15.028 1.00 96.62 179 VAL A O 1
ATOM 1481 N N . ASP A 1 180 ? 3.601 1.955 -14.892 1.00 94.88 180 ASP A N 1
ATOM 1482 C CA . ASP A 1 180 ? 3.497 1.068 -16.060 1.00 94.88 180 ASP A CA 1
ATOM 1483 C C . ASP A 1 180 ? 3.996 1.719 -17.355 1.00 94.88 180 ASP A C 1
ATOM 1485 O O . ASP A 1 180 ? 4.648 1.072 -18.175 1.00 94.88 180 ASP A O 1
ATOM 1489 N N . GLY A 1 181 ? 3.699 3.004 -17.558 1.00 96.00 181 GLY A N 1
ATOM 1490 C CA . GLY A 1 181 ? 4.183 3.752 -18.714 1.00 96.00 181 GLY A CA 1
ATOM 1491 C C . GLY A 1 181 ? 5.702 3.945 -18.698 1.00 96.00 181 GLY A C 1
ATOM 1492 O O . GLY A 1 181 ? 6.347 3.762 -19.732 1.00 96.00 181 GLY A O 1
ATOM 1493 N N . ILE A 1 182 ? 6.287 4.252 -17.535 1.00 96.81 182 ILE A N 1
ATOM 1494 C CA . ILE A 1 182 ? 7.744 4.370 -17.388 1.00 96.81 182 ILE A CA 1
ATOM 1495 C C . ILE A 1 182 ? 8.410 2.999 -17.569 1.00 96.81 182 ILE A C 1
ATOM 1497 O O . ILE A 1 182 ? 9.432 2.921 -18.242 1.00 96.81 182 ILE A O 1
ATOM 1501 N N . GLU A 1 183 ? 7.826 1.907 -17.067 1.00 95.69 183 GLU A N 1
ATOM 1502 C CA . GLU A 1 183 ? 8.332 0.549 -17.307 1.00 95.69 183 GLU A CA 1
ATOM 1503 C C . GLU A 1 183 ? 8.402 0.224 -18.809 1.00 95.69 183 GLU A C 1
ATOM 1505 O O . GLU A 1 183 ? 9.410 -0.295 -19.297 1.00 95.69 183 GLU A O 1
ATOM 1510 N N . GLN A 1 184 ? 7.369 0.580 -19.582 1.00 95.62 184 GLN A N 1
ATOM 1511 C CA . GLN A 1 184 ? 7.420 0.428 -21.040 1.00 95.62 184 GLN A CA 1
ATOM 1512 C C . GLN A 1 184 ? 8.496 1.307 -21.681 1.00 95.62 184 GLN A C 1
ATOM 1514 O O . GLN A 1 184 ? 9.115 0.889 -22.662 1.00 95.62 184 GLN A O 1
ATOM 1519 N N . TYR A 1 185 ? 8.778 2.480 -21.111 1.00 96.00 185 TYR A N 1
ATOM 1520 C CA . TYR A 1 185 ? 9.882 3.316 -21.567 1.00 96.00 185 TYR A CA 1
ATOM 1521 C C . TYR A 1 185 ? 11.247 2.671 -21.272 1.00 96.00 185 TYR A C 1
ATOM 1523 O O . TYR A 1 185 ? 12.094 2.603 -22.162 1.00 96.00 185 TYR A O 1
ATOM 1531 N N . VAL A 1 186 ? 11.443 2.077 -20.089 1.00 94.88 186 VAL A N 1
ATOM 1532 C CA . VAL A 1 186 ? 12.648 1.282 -19.781 1.00 94.88 186 VAL A CA 1
ATOM 1533 C C . VAL A 1 186 ? 12.826 0.185 -20.835 1.00 94.88 186 VAL A C 1
ATOM 1535 O O . VAL A 1 186 ? 13.874 0.103 -21.479 1.00 94.88 186 VAL A O 1
ATOM 1538 N N . ASN A 1 187 ? 11.778 -0.597 -21.103 1.00 94.12 187 ASN A N 1
ATOM 1539 C CA . ASN A 1 187 ? 11.811 -1.652 -22.118 1.00 94.12 187 ASN A CA 1
ATOM 1540 C C . ASN A 1 187 ? 12.147 -1.117 -23.521 1.00 94.12 187 ASN A C 1
ATOM 1542 O O . ASN A 1 187 ? 12.926 -1.736 -24.249 1.00 94.12 187 ASN A O 1
ATOM 1546 N N . HIS A 1 188 ? 11.600 0.038 -23.900 1.00 95.06 188 HIS A N 1
ATOM 1547 C CA . HIS A 1 188 ? 11.898 0.695 -25.171 1.00 95.06 188 HIS A CA 1
ATOM 1548 C C . HIS A 1 188 ? 13.388 1.042 -25.310 1.00 95.06 188 HIS A C 1
ATOM 1550 O O . HIS A 1 188 ? 13.987 0.756 -26.352 1.00 95.06 188 HIS A O 1
ATOM 1556 N N . THR A 1 189 ? 14.012 1.602 -24.267 1.00 93.62 189 THR A N 1
ATOM 1557 C CA . THR A 1 189 ? 15.444 1.961 -24.300 1.00 93.62 189 THR A CA 1
ATOM 1558 C C . THR A 1 189 ? 16.345 0.730 -24.451 1.00 93.62 189 THR A C 1
ATOM 1560 O O . THR A 1 189 ? 17.301 0.749 -25.230 1.00 93.62 189 THR A O 1
ATOM 1563 N N . PHE A 1 190 ? 16.015 -0.389 -23.795 1.00 93.25 190 PHE A N 1
ATOM 1564 C CA . PHE A 1 190 ? 16.744 -1.651 -23.966 1.00 93.25 190 PHE A CA 1
ATOM 1565 C C . PHE A 1 190 ? 16.588 -2.233 -25.366 1.00 93.25 190 PHE A C 1
ATOM 1567 O O . PHE A 1 190 ? 17.582 -2.574 -26.008 1.00 93.25 190 PHE A O 1
ATOM 1574 N N . ARG A 1 191 ? 15.359 -2.300 -25.885 1.00 92.56 191 ARG A N 1
ATOM 1575 C CA . ARG A 1 191 ? 15.106 -2.811 -27.240 1.00 92.56 191 ARG A CA 1
ATOM 1576 C C . ARG A 1 191 ? 15.845 -1.997 -28.294 1.00 92.56 191 ARG A C 1
ATOM 1578 O O . ARG A 1 191 ? 16.492 -2.583 -29.158 1.00 92.56 191 ARG A O 1
ATOM 1585 N N . THR A 1 192 ? 15.839 -0.674 -28.154 1.00 91.00 192 THR A N 1
ATOM 1586 C CA . THR A 1 192 ? 16.589 0.234 -29.029 1.00 91.00 192 THR A CA 1
ATOM 1587 C C . THR A 1 192 ? 18.092 -0.061 -28.981 1.00 91.00 192 THR A C 1
ATOM 1589 O O . THR A 1 192 ? 18.699 -0.238 -30.034 1.00 91.00 192 THR A O 1
ATOM 1592 N N . SER A 1 193 ? 18.685 -0.240 -27.791 1.00 87.88 193 SER A N 1
ATOM 1593 C CA . SER A 1 193 ? 20.114 -0.602 -27.666 1.00 87.88 193 SER A CA 1
ATOM 1594 C C . SER A 1 193 ? 20.475 -1.964 -28.274 1.00 87.88 193 SER A C 1
ATOM 1596 O O . SER A 1 193 ? 21.609 -2.178 -28.698 1.00 87.88 193 SER A O 1
ATOM 1598 N N . LEU A 1 194 ? 19.507 -2.879 -28.358 1.00 88.19 194 LEU A N 1
ATOM 1599 C CA . LEU A 1 194 ? 19.677 -4.217 -28.923 1.00 88.19 194 LEU A CA 1
ATOM 1600 C C . LEU A 1 194 ? 19.305 -4.293 -30.413 1.00 88.19 194 LEU A C 1
ATOM 1602 O O . LEU A 1 194 ? 19.324 -5.383 -30.982 1.00 88.19 194 LEU A O 1
ATOM 1606 N N . ASN A 1 195 ? 18.969 -3.164 -31.050 1.00 89.62 195 ASN A N 1
ATOM 1607 C CA . ASN A 1 195 ? 18.432 -3.100 -32.415 1.00 89.62 195 ASN A CA 1
ATOM 1608 C C . ASN A 1 195 ? 17.170 -3.960 -32.616 1.00 89.62 195 ASN A C 1
ATOM 1610 O O . ASN A 1 195 ? 16.928 -4.508 -33.690 1.00 89.62 195 ASN A O 1
ATOM 1614 N N . ILE A 1 196 ? 16.356 -4.085 -31.570 1.00 90.38 196 ILE A N 1
ATOM 1615 C CA . ILE A 1 196 ? 15.069 -4.768 -31.606 1.00 90.38 196 ILE A CA 1
ATOM 1616 C C . ILE A 1 196 ? 13.986 -3.703 -31.771 1.00 90.38 196 ILE A C 1
ATOM 1618 O O . ILE A 1 196 ? 13.880 -2.788 -30.956 1.00 90.38 196 ILE A O 1
ATOM 1622 N N . SER A 1 197 ? 13.138 -3.829 -32.793 1.00 90.94 197 SER A N 1
ATOM 1623 C CA . SER A 1 197 ? 12.054 -2.867 -33.017 1.00 90.94 197 SER A CA 1
ATOM 1624 C C . SER A 1 197 ? 11.117 -2.777 -31.797 1.00 90.94 197 SER A C 1
ATOM 1626 O O . SER A 1 197 ? 10.691 -3.818 -31.271 1.00 90.94 197 SER A O 1
ATOM 1628 N N . PRO A 1 198 ? 10.776 -1.564 -31.325 1.00 90.06 198 PRO A N 1
ATOM 1629 C CA . PRO A 1 198 ? 9.746 -1.369 -30.311 1.00 90.06 198 PRO A CA 1
ATOM 1630 C C . PRO A 1 198 ? 8.386 -1.897 -30.771 1.00 90.06 198 PRO A C 1
ATOM 1632 O O . PRO A 1 198 ? 8.093 -1.946 -31.966 1.00 90.06 198 PRO A O 1
ATOM 1635 N N . THR A 1 199 ? 7.545 -2.296 -29.821 1.00 92.25 199 THR A N 1
ATOM 1636 C CA . THR A 1 199 ? 6.164 -2.682 -30.128 1.00 92.25 199 THR A CA 1
ATOM 1637 C C . THR A 1 199 ? 5.279 -1.439 -30.242 1.00 92.25 199 THR A C 1
ATOM 1639 O O . THR A 1 199 ? 5.566 -0.396 -29.653 1.00 92.25 199 THR A O 1
ATOM 1642 N N . THR A 1 200 ? 4.165 -1.549 -30.969 1.00 91.38 200 THR A N 1
ATOM 1643 C CA . THR A 1 200 ? 3.171 -0.466 -31.062 1.00 91.38 200 THR A CA 1
ATOM 1644 C C . THR A 1 200 ? 2.605 -0.091 -29.690 1.00 91.38 200 THR A C 1
ATOM 1646 O O . THR A 1 200 ? 2.405 1.087 -29.413 1.00 91.38 200 THR A O 1
ATOM 1649 N N . ASP A 1 201 ? 2.400 -1.076 -28.811 1.00 91.00 201 ASP A N 1
ATOM 1650 C CA . ASP A 1 201 ? 1.904 -0.852 -27.449 1.00 91.00 201 ASP A CA 1
ATOM 1651 C C . ASP A 1 201 ? 2.877 -0.010 -26.603 1.00 91.00 201 ASP A C 1
ATOM 1653 O O . ASP A 1 201 ? 2.454 0.951 -25.963 1.00 91.00 201 ASP A O 1
ATOM 1657 N N . MET A 1 202 ? 4.190 -0.278 -26.686 1.00 92.50 202 MET A N 1
ATOM 1658 C CA . MET A 1 202 ? 5.210 0.546 -26.018 1.00 92.50 202 MET A CA 1
ATOM 1659 C C . MET A 1 202 ? 5.129 2.003 -26.469 1.00 92.50 202 MET A C 1
ATOM 1661 O O . MET A 1 202 ? 5.096 2.904 -25.634 1.00 92.50 202 MET A O 1
ATOM 1665 N N . ALA A 1 203 ? 5.049 2.240 -27.781 1.00 90.38 203 ALA A N 1
ATOM 1666 C CA . ALA A 1 203 ? 4.961 3.592 -28.324 1.00 90.38 203 ALA A CA 1
ATOM 1667 C C . ALA A 1 203 ? 3.702 4.327 -27.831 1.00 90.38 203 ALA A C 1
ATOM 1669 O O . ALA A 1 203 ? 3.784 5.482 -27.419 1.00 90.38 203 ALA A O 1
ATOM 1670 N N . LEU A 1 204 ? 2.544 3.657 -27.808 1.00 91.69 204 LEU A N 1
ATOM 1671 C CA . LEU A 1 204 ? 1.298 4.236 -27.294 1.00 91.69 204 LEU A CA 1
ATOM 1672 C C . LEU A 1 204 ? 1.399 4.593 -25.805 1.00 91.69 204 LEU A C 1
ATOM 1674 O O . LEU A 1 204 ? 1.009 5.693 -25.410 1.00 91.69 204 LEU A O 1
ATOM 1678 N N . LYS A 1 205 ? 1.955 3.693 -24.986 1.00 91.88 205 LYS A N 1
ATOM 1679 C CA . LYS A 1 205 ? 2.146 3.915 -23.546 1.00 91.88 205 LYS A CA 1
ATOM 1680 C C . LYS A 1 205 ? 3.077 5.095 -23.276 1.00 91.88 205 LYS A C 1
ATOM 1682 O O . LYS A 1 205 ? 2.708 5.972 -22.497 1.00 91.88 205 LYS A O 1
ATOM 1687 N N . ILE A 1 206 ? 4.209 5.167 -23.976 1.00 92.56 206 ILE A N 1
ATOM 1688 C CA . ILE A 1 206 ? 5.182 6.265 -23.858 1.00 92.56 206 ILE A CA 1
ATOM 1689 C C . ILE A 1 206 ? 4.558 7.595 -24.292 1.00 92.56 206 ILE A C 1
ATOM 1691 O O . ILE A 1 206 ? 4.629 8.572 -23.549 1.00 92.56 206 ILE A O 1
ATOM 1695 N N . ASN A 1 207 ? 3.866 7.630 -25.434 1.00 93.06 207 ASN A N 1
ATOM 1696 C CA . ASN A 1 207 ? 3.214 8.848 -25.928 1.00 93.06 207 ASN A CA 1
ATOM 1697 C C . ASN A 1 207 ? 2.132 9.372 -24.970 1.00 93.06 207 ASN A C 1
ATOM 1699 O O . ASN A 1 207 ? 1.885 10.574 -24.908 1.00 93.06 207 ASN A O 1
ATOM 1703 N N . SER A 1 208 ? 1.488 8.484 -24.207 1.00 94.00 208 SER A N 1
ATOM 1704 C CA . SER A 1 208 ? 0.485 8.862 -23.205 1.00 94.00 208 SER A CA 1
ATOM 1705 C C . SER A 1 208 ? 1.068 9.272 -21.847 1.00 94.00 208 SER A C 1
ATOM 1707 O O . SER A 1 208 ? 0.333 9.808 -21.015 1.00 94.00 208 SER A O 1
ATOM 1709 N N . LEU A 1 209 ? 2.365 9.037 -21.606 1.00 94.38 209 LEU A N 1
ATOM 1710 C CA . LEU A 1 209 ? 2.972 9.121 -20.277 1.00 94.38 209 LEU A CA 1
ATOM 1711 C C . LEU A 1 209 ? 2.855 10.517 -19.660 1.00 94.38 209 LEU A C 1
ATOM 1713 O O . LEU A 1 209 ? 2.470 10.629 -18.499 1.00 94.38 209 LEU A O 1
ATOM 1717 N N . GLN A 1 210 ? 3.103 11.574 -20.439 1.00 93.81 210 GLN A N 1
ATOM 1718 C CA . GLN A 1 210 ? 2.975 12.946 -19.939 1.00 93.81 210 GLN A CA 1
ATOM 1719 C C . GLN A 1 210 ? 1.548 13.231 -19.453 1.00 93.81 210 GLN A C 1
ATOM 1721 O O . GLN A 1 210 ? 1.356 13.735 -18.352 1.00 93.81 210 GLN A O 1
ATOM 1726 N N . GLY A 1 211 ? 0.536 12.807 -20.216 1.00 94.00 211 GLY A N 1
ATOM 1727 C CA . GLY A 1 211 ? -0.862 12.965 -19.817 1.00 94.00 211 GLY A CA 1
ATOM 1728 C C . GLY A 1 211 ? -1.233 12.159 -18.566 1.00 94.00 211 GLY A C 1
ATOM 1729 O O . GLY A 1 211 ? -2.103 12.579 -17.805 1.00 94.00 211 GLY A O 1
ATOM 1730 N N . LEU A 1 212 ? -0.588 11.012 -18.323 1.00 94.25 212 LEU A N 1
ATOM 1731 C CA . LEU A 1 212 ? -0.765 10.242 -17.086 1.00 94.25 212 LEU A CA 1
ATOM 1732 C C . LEU A 1 212 ? -0.109 10.942 -15.889 1.00 94.25 212 LEU A C 1
ATOM 1734 O O . LEU A 1 212 ? -0.729 11.026 -14.829 1.00 94.25 212 LEU A O 1
ATOM 1738 N N . ILE A 1 213 ? 1.099 11.487 -16.069 1.00 93.44 213 ILE A N 1
ATOM 1739 C CA . ILE A 1 213 ? 1.806 12.273 -15.047 1.00 93.44 213 ILE A CA 1
ATOM 1740 C C . ILE A 1 213 ? 0.974 13.497 -14.662 1.00 93.44 213 ILE A C 1
ATOM 1742 O O . ILE A 1 213 ? 0.725 13.722 -13.479 1.00 93.44 213 ILE A O 1
ATOM 1746 N N . ASP A 1 214 ? 0.467 14.238 -15.648 1.00 92.75 214 ASP A N 1
ATOM 1747 C CA . ASP A 1 214 ? -0.353 15.425 -15.409 1.00 92.75 214 ASP A CA 1
ATOM 1748 C C . ASP A 1 214 ? -1.640 15.070 -14.653 1.00 92.75 214 ASP A C 1
ATOM 1750 O O . ASP A 1 214 ? -2.015 15.760 -13.705 1.00 92.75 214 ASP A O 1
ATOM 1754 N N . LYS A 1 215 ? -2.304 13.962 -15.010 1.00 90.44 215 LYS A N 1
ATOM 1755 C CA . LYS A 1 215 ? -3.479 13.468 -14.271 1.00 90.44 215 LYS A CA 1
ATOM 1756 C C . LYS A 1 215 ? -3.136 13.073 -12.837 1.00 90.44 215 LYS A C 1
ATOM 1758 O O . LYS A 1 215 ? -3.913 13.370 -11.936 1.00 90.44 215 LYS A O 1
ATOM 1763 N N . SER A 1 216 ? -1.993 12.426 -12.619 1.00 90.44 216 SER A N 1
ATOM 1764 C CA . SER A 1 216 ? -1.551 12.030 -11.280 1.00 90.44 216 SER A CA 1
ATOM 1765 C C . SER A 1 216 ? -1.191 13.224 -10.405 1.00 90.44 216 SER A C 1
ATOM 1767 O O . SER A 1 216 ? -1.555 13.246 -9.233 1.00 90.44 216 SER A O 1
ATOM 1769 N N . ASN A 1 217 ? -0.522 14.232 -10.961 1.00 87.62 217 ASN A N 1
ATOM 1770 C CA . ASN A 1 217 ? -0.124 15.430 -10.221 1.00 87.62 217 ASN A CA 1
ATOM 1771 C C . ASN A 1 217 ? -1.315 16.343 -9.901 1.00 87.62 217 ASN A C 1
ATOM 1773 O O . ASN A 1 217 ? -1.300 17.044 -8.894 1.00 87.62 217 ASN A O 1
ATOM 1777 N N . ASN A 1 218 ? -2.358 16.315 -10.735 1.00 86.00 218 ASN A N 1
ATOM 1778 C CA . ASN A 1 218 ? -3.578 17.100 -10.544 1.00 86.00 218 ASN A CA 1
ATOM 1779 C C . ASN A 1 218 ? -4.722 16.308 -9.894 1.00 86.00 218 ASN A C 1
ATOM 1781 O O . ASN A 1 218 ? -5.845 16.815 -9.809 1.00 86.00 218 ASN A O 1
ATOM 1785 N N . PHE A 1 219 ? -4.465 15.078 -9.440 1.00 83.00 219 PHE A N 1
ATOM 1786 C CA . PHE A 1 219 ? -5.463 14.264 -8.761 1.00 83.00 219 PHE A CA 1
ATOM 1787 C C . PHE A 1 219 ? -5.973 14.976 -7.505 1.00 83.00 219 PHE A C 1
ATOM 1789 O O . PHE A 1 219 ? -5.203 15.377 -6.631 1.00 83.00 219 PHE A O 1
ATOM 1796 N N . LYS A 1 220 ? -7.298 15.091 -7.393 1.00 77.19 220 LYS A N 1
ATOM 1797 C CA . LYS A 1 220 ? -7.968 15.595 -6.197 1.00 77.19 220 LYS A CA 1
ATOM 1798 C C . LYS A 1 220 ? -8.851 14.503 -5.627 1.00 77.19 220 LYS A C 1
ATOM 1800 O O . LYS A 1 220 ? -9.772 14.027 -6.282 1.00 77.19 220 LYS A O 1
ATOM 1805 N N . TYR A 1 221 ? -8.591 14.149 -4.376 1.00 76.12 221 TYR A N 1
ATOM 1806 C CA . TYR A 1 221 ? -9.493 13.314 -3.602 1.00 76.12 221 TYR A CA 1
ATOM 1807 C C . TYR A 1 221 ? -10.400 14.213 -2.768 1.00 76.12 221 TYR A C 1
ATOM 1809 O O . TYR A 1 221 ? -9.920 14.921 -1.881 1.00 76.12 221 TYR A O 1
ATOM 1817 N N . LYS A 1 222 ? -11.704 14.198 -3.053 1.00 76.38 222 LYS A N 1
ATOM 1818 C CA . LYS A 1 222 ? -12.688 14.828 -2.173 1.00 76.38 222 LYS A CA 1
ATOM 1819 C C . LYS A 1 222 ? -13.014 13.871 -1.039 1.00 76.38 222 LYS A C 1
ATOM 1821 O O . LYS A 1 222 ? -13.486 12.757 -1.274 1.00 76.38 222 LYS A O 1
ATOM 1826 N N . GLU A 1 223 ? -12.756 14.324 0.178 1.00 68.44 223 GLU A N 1
ATOM 1827 C CA . GLU A 1 223 ? -13.074 13.581 1.385 1.00 68.44 223 GLU A CA 1
ATOM 1828 C C . GLU A 1 223 ? -14.574 13.267 1.444 1.00 68.44 223 GLU A C 1
ATOM 1830 O O . GLU A 1 223 ? -15.410 14.112 1.120 1.00 68.44 223 GLU A O 1
ATOM 1835 N N . LYS A 1 224 ? -14.918 12.027 1.796 1.00 72.31 224 LYS A N 1
ATOM 1836 C CA . LYS A 1 224 ? -16.304 11.550 1.788 1.00 72.31 224 LYS A CA 1
ATOM 1837 C C . LYS A 1 224 ? -16.905 11.692 3.178 1.00 72.31 224 LYS A C 1
ATOM 1839 O O . LYS A 1 224 ? -16.267 11.304 4.151 1.00 72.31 224 LYS A O 1
ATOM 1844 N N . ALA A 1 225 ? -18.144 12.180 3.249 1.00 79.81 225 ALA A N 1
ATOM 1845 C CA . ALA A 1 225 ? -18.900 12.269 4.500 1.00 79.81 225 ALA A CA 1
ATOM 1846 C C . ALA A 1 225 ? -19.141 10.889 5.143 1.00 79.81 225 ALA A C 1
ATOM 1848 O O . ALA A 1 225 ? -19.159 10.775 6.362 1.00 79.81 225 ALA A O 1
ATOM 1849 N N . LEU A 1 226 ? -19.254 9.836 4.320 1.00 88.56 226 LEU A N 1
ATOM 1850 C CA . LEU A 1 226 ? -19.527 8.455 4.735 1.00 88.56 226 LEU A CA 1
ATOM 1851 C C . LEU A 1 226 ? -18.343 7.533 4.383 1.00 88.56 226 LEU A C 1
ATOM 1853 O O . LEU A 1 226 ? -18.419 6.762 3.419 1.00 88.56 226 LEU A O 1
ATOM 1857 N N . PRO A 1 227 ? -17.203 7.639 5.095 1.00 91.31 227 PRO A N 1
ATOM 1858 C CA . PRO A 1 227 ? -15.951 7.010 4.681 1.00 91.31 227 PRO A CA 1
ATOM 1859 C C . PRO A 1 227 ? -15.989 5.479 4.705 1.00 91.31 227 PRO A C 1
ATOM 1861 O O . PRO A 1 227 ? -15.368 4.856 3.845 1.00 91.31 227 PRO A O 1
ATOM 1864 N N . PHE A 1 228 ? -16.724 4.865 5.635 1.00 94.00 228 PHE A N 1
ATOM 1865 C CA . PHE A 1 228 ? -16.800 3.407 5.762 1.00 94.00 228 PHE A CA 1
ATOM 1866 C C . PHE A 1 228 ? -17.715 2.798 4.703 1.00 94.00 228 PHE A C 1
ATOM 1868 O O . PHE A 1 228 ? -17.348 1.821 4.055 1.00 94.00 228 PHE A O 1
ATOM 1875 N N . PHE A 1 229 ? -18.875 3.419 4.471 1.00 90.19 229 PHE A N 1
ATOM 1876 C CA . PHE A 1 229 ? -19.766 3.018 3.382 1.00 90.19 229 PHE A CA 1
ATOM 1877 C C . PHE A 1 229 ? -19.061 3.118 2.023 1.00 90.19 229 PHE A C 1
ATOM 1879 O O . PHE A 1 229 ? -19.126 2.201 1.205 1.00 90.19 229 PHE A O 1
ATOM 1886 N N . PHE A 1 230 ? -18.335 4.216 1.800 1.00 88.56 230 PHE A N 1
ATOM 1887 C C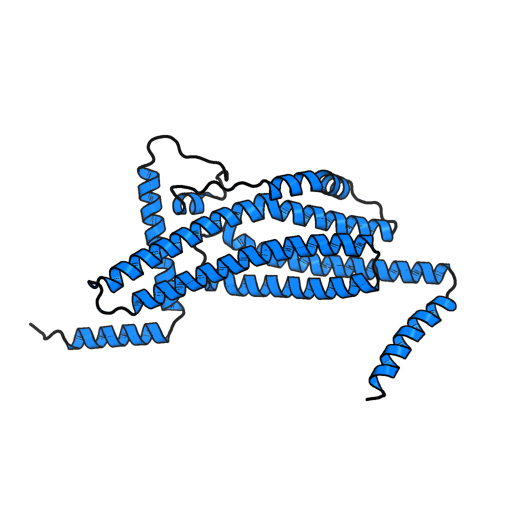A . PHE A 1 230 ? -17.557 4.397 0.582 1.00 88.56 230 PHE A CA 1
ATOM 1888 C C . PHE A 1 230 ? -16.423 3.371 0.464 1.00 88.56 230 PHE A C 1
ATOM 1890 O O . PHE A 1 230 ? -16.189 2.852 -0.621 1.00 88.56 230 PHE A O 1
ATOM 1897 N N . ALA A 1 231 ? -15.745 3.034 1.566 1.00 91.56 231 ALA A N 1
ATOM 1898 C CA . ALA A 1 231 ? -14.678 2.035 1.567 1.00 91.56 231 ALA A CA 1
ATOM 1899 C C . ALA A 1 231 ? -15.162 0.646 1.135 1.00 91.56 231 ALA A C 1
ATOM 1901 O O . ALA A 1 231 ? -14.495 -0.009 0.339 1.00 91.56 231 ALA A O 1
ATOM 1902 N N . GLU A 1 232 ? -16.340 0.230 1.599 1.00 90.31 232 GLU A N 1
ATOM 1903 C CA . GLU A 1 232 ? -16.965 -1.036 1.204 1.00 90.31 232 GLU A CA 1
ATOM 1904 C C . GLU A 1 232 ? -17.330 -1.057 -0.295 1.00 90.31 232 GLU A C 1
ATOM 1906 O O . GLU A 1 232 ? -17.192 -2.078 -0.967 1.00 90.31 232 GLU A O 1
ATOM 1911 N N . GLY A 1 233 ? -17.755 0.086 -0.845 1.00 84.44 233 GLY A N 1
ATOM 1912 C CA . GLY A 1 233 ? -18.178 0.225 -2.241 1.00 84.44 233 GLY A CA 1
ATOM 1913 C C . GLY A 1 233 ? -17.103 0.702 -3.223 1.00 84.44 233 GLY A C 1
ATOM 1914 O O . GLY A 1 233 ? -17.396 0.811 -4.415 1.00 84.44 233 GLY A O 1
ATOM 1915 N N . ARG A 1 234 ? -15.876 1.004 -2.777 1.00 84.25 234 ARG A N 1
ATOM 1916 C CA . ARG A 1 234 ? -14.885 1.763 -3.573 1.00 84.25 234 ARG A CA 1
ATOM 1917 C C . ARG A 1 234 ? -14.438 1.096 -4.871 1.00 84.25 234 ARG A C 1
ATOM 1919 O O . ARG A 1 234 ? -13.954 1.769 -5.770 1.00 84.25 234 ARG A O 1
ATOM 1926 N N . VAL A 1 235 ? -14.619 -0.216 -5.002 1.00 78.69 235 VAL A N 1
ATOM 1927 C CA . VAL A 1 235 ? -14.337 -0.936 -6.255 1.00 78.69 235 VAL A CA 1
ATOM 1928 C C . VAL A 1 235 ? -15.320 -0.539 -7.368 1.00 78.69 235 VAL A C 1
ATOM 1930 O O . VAL A 1 235 ? -14.975 -0.596 -8.545 1.00 78.69 235 VAL A O 1
ATOM 1933 N N . PHE A 1 236 ? -16.526 -0.099 -7.004 1.00 77.25 236 PHE A N 1
ATOM 1934 C CA . PHE A 1 236 ? -17.617 0.217 -7.929 1.00 77.25 236 PHE A CA 1
ATOM 1935 C C . PHE A 1 236 ? -17.957 1.712 -7.990 1.00 77.25 236 PHE A C 1
ATOM 1937 O O . PHE A 1 236 ? -18.852 2.105 -8.737 1.00 77.25 236 PHE A O 1
ATOM 1944 N N . GLN A 1 237 ? -17.285 2.549 -7.198 1.00 73.81 237 GLN A N 1
ATOM 1945 C CA . GLN A 1 237 ? -17.616 3.965 -7.042 1.00 73.81 237 GLN A CA 1
ATOM 1946 C C . GLN A 1 237 ? -16.538 4.872 -7.652 1.00 73.81 237 GLN A C 1
ATOM 1948 O O . GLN A 1 237 ? -15.381 4.495 -7.808 1.00 73.81 237 GLN A O 1
ATOM 1953 N N . SER A 1 238 ? -16.937 6.084 -8.045 1.00 71.06 238 SER A N 1
ATOM 1954 C CA . SER A 1 238 ? -16.008 7.105 -8.543 1.00 71.06 238 SER A CA 1
ATOM 1955 C C . SER A 1 238 ? -15.372 7.869 -7.374 1.00 71.06 238 SER A C 1
ATOM 1957 O O . SER A 1 238 ? -16.081 8.192 -6.412 1.00 71.06 238 SER A O 1
ATOM 1959 N N . PRO A 1 239 ? -14.083 8.264 -7.462 1.00 70.44 239 PRO A N 1
ATOM 1960 C CA . PRO A 1 239 ? -13.453 9.131 -6.463 1.00 70.44 239 PRO A CA 1
ATOM 1961 C C . PRO A 1 239 ? -14.170 10.480 -6.300 1.00 70.44 239 PRO A C 1
ATOM 1963 O O . PRO A 1 239 ? -14.084 11.097 -5.240 1.00 70.44 239 PRO A O 1
ATOM 1966 N N . GLU A 1 240 ? -14.930 10.929 -7.300 1.00 71.25 240 GLU A N 1
ATOM 1967 C CA . GLU A 1 240 ? -15.647 12.211 -7.296 1.00 71.25 240 GLU A CA 1
ATOM 1968 C C . GLU A 1 240 ? -17.132 12.090 -6.924 1.00 71.25 240 GLU A C 1
ATOM 1970 O O . GLU A 1 240 ? -17.815 13.103 -6.846 1.00 71.25 240 GLU A O 1
ATOM 1975 N N . LEU A 1 241 ? -17.636 10.879 -6.648 1.00 69.62 241 LEU A N 1
ATOM 1976 C CA . LEU A 1 241 ? -19.055 10.659 -6.347 1.00 69.62 241 LEU A CA 1
ATOM 1977 C C . LEU A 1 241 ? -19.500 11.448 -5.103 1.00 69.62 241 LEU A C 1
ATOM 1979 O O . LEU A 1 241 ? -18.950 11.248 -4.019 1.00 69.62 241 LEU A O 1
ATOM 1983 N N . GLU A 1 242 ? -20.499 12.311 -5.247 1.00 70.75 242 GLU A N 1
ATOM 1984 C CA . GLU A 1 242 ? -21.178 12.989 -4.139 1.00 70.75 242 GLU A CA 1
ATOM 1985 C C . GLU A 1 242 ? -22.582 12.394 -3.998 1.00 70.75 242 GLU A C 1
ATOM 1987 O O . GLU A 1 242 ? -23.284 12.210 -4.994 1.00 70.75 242 GLU A O 1
ATOM 1992 N N . PHE A 1 243 ? -22.978 12.048 -2.771 1.00 67.56 243 PHE A N 1
ATOM 1993 C CA . PHE A 1 243 ? -24.333 11.575 -2.499 1.00 67.56 243 PHE A CA 1
ATOM 1994 C C . PHE A 1 243 ? -25.280 12.779 -2.474 1.00 67.56 243 PHE A C 1
ATOM 1996 O O . PHE A 1 243 ? -24.973 13.801 -1.864 1.00 67.56 243 PHE A O 1
ATOM 2003 N N . GLN A 1 244 ? -26.411 12.670 -3.169 1.00 70.31 244 GLN A N 1
ATOM 2004 C CA . GLN A 1 244 ? -27.474 13.673 -3.174 1.00 70.31 244 GLN A CA 1
ATOM 2005 C C . GLN A 1 244 ? -28.789 13.003 -2.769 1.00 70.31 244 GLN A C 1
ATOM 2007 O O . GLN A 1 244 ? -29.084 11.908 -3.248 1.00 70.31 244 GLN A O 1
ATOM 2012 N N . GLY A 1 245 ? -29.588 13.676 -1.939 1.00 75.19 245 GLY A N 1
ATOM 2013 C CA . GLY A 1 245 ? -30.880 13.175 -1.458 1.00 75.19 245 GLY A CA 1
ATOM 2014 C C . GLY A 1 245 ? -30.845 12.719 0.001 1.00 75.19 245 GLY A C 1
ATOM 2015 O O . GLY A 1 245 ? -29.945 13.099 0.740 1.00 75.19 245 GLY A O 1
ATOM 2016 N N . ASP A 1 246 ? -31.854 11.944 0.403 1.00 79.50 246 ASP A N 1
ATOM 2017 C CA . ASP A 1 246 ? -31.937 11.323 1.732 1.00 79.50 246 ASP A CA 1
ATOM 2018 C C . ASP A 1 246 ? -30.907 10.190 1.843 1.00 79.50 246 ASP A C 1
ATOM 2020 O O . ASP A 1 246 ? -30.973 9.197 1.113 1.00 79.50 246 ASP A O 1
ATOM 2024 N N . ASP A 1 247 ? -29.943 10.365 2.739 1.00 82.62 247 ASP A N 1
ATOM 2025 C CA . ASP A 1 247 ? -28.827 9.462 2.996 1.00 82.62 247 ASP A CA 1
ATOM 2026 C C . ASP A 1 247 ? -28.954 8.695 4.321 1.00 82.62 247 ASP A C 1
ATOM 2028 O O . ASP A 1 247 ? -28.039 7.955 4.682 1.00 82.62 247 ASP A O 1
ATOM 2032 N N . SER A 1 248 ? -30.105 8.763 5.000 1.00 86.69 248 SER A N 1
ATOM 2033 C CA . SER A 1 248 ? -30.338 8.143 6.317 1.00 86.69 248 SER A CA 1
ATOM 2034 C C . SER A 1 248 ? -29.969 6.653 6.388 1.00 86.69 248 SER A C 1
ATOM 2036 O O . SER A 1 248 ? -29.376 6.180 7.363 1.00 86.69 248 SER A O 1
ATOM 2038 N N . VAL A 1 249 ? -30.261 5.885 5.332 1.00 87.19 249 VAL A N 1
ATOM 2039 C CA . VAL A 1 249 ? -29.889 4.462 5.237 1.00 87.19 249 VAL A CA 1
ATOM 2040 C C . VAL A 1 249 ? -28.370 4.285 5.123 1.00 87.19 249 VAL A C 1
ATOM 2042 O O . VAL A 1 249 ? -27.801 3.376 5.736 1.00 87.19 249 VAL A O 1
ATOM 2045 N N . MET A 1 250 ? -27.697 5.142 4.349 1.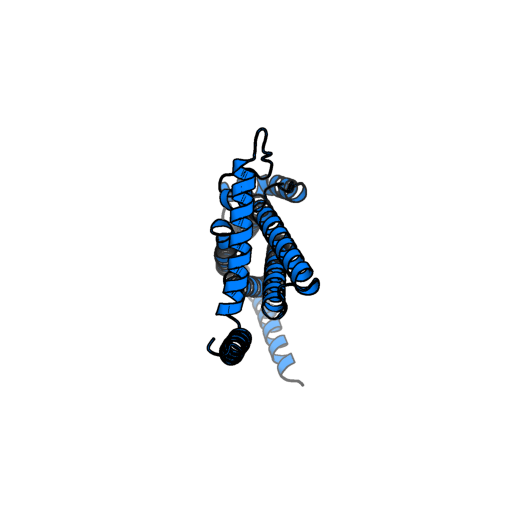00 88.50 250 MET A N 1
ATOM 2046 C CA . MET A 1 250 ? -26.244 5.103 4.184 1.00 88.50 250 MET A CA 1
ATOM 2047 C C . MET A 1 250 ? -25.529 5.557 5.459 1.00 88.50 250 MET A C 1
ATOM 2049 O O . MET A 1 250 ? -24.533 4.941 5.834 1.00 88.50 250 MET A O 1
ATOM 2053 N N . GLU A 1 251 ? -26.050 6.571 6.150 1.00 90.88 251 GLU A N 1
ATOM 2054 C CA . GLU A 1 251 ? -25.569 7.019 7.460 1.00 90.88 251 GLU A CA 1
ATOM 2055 C C . GLU A 1 251 ? -25.647 5.893 8.493 1.00 90.88 251 GLU A C 1
ATOM 2057 O O . GLU A 1 251 ? -24.649 5.571 9.146 1.00 90.88 251 GLU A O 1
ATOM 2062 N N . HIS A 1 252 ? -26.802 5.225 8.584 1.00 91.94 252 HIS A N 1
ATOM 2063 C CA . HIS A 1 252 ? -26.986 4.093 9.489 1.00 91.94 252 HIS A CA 1
ATOM 2064 C C . HIS A 1 252 ? -25.987 2.966 9.196 1.00 91.94 252 HIS A C 1
ATOM 2066 O O . HIS A 1 252 ? -25.311 2.467 10.101 1.00 91.94 252 HIS A O 1
ATOM 2072 N N . LYS A 1 253 ? -25.827 2.603 7.917 1.00 93.50 253 LYS A N 1
ATOM 2073 C CA . LYS A 1 253 ? -24.855 1.587 7.500 1.00 93.50 253 LYS A CA 1
ATOM 2074 C C . LYS A 1 253 ? -23.414 2.010 7.795 1.00 93.50 253 LYS A C 1
ATOM 2076 O O . LYS A 1 253 ? -22.630 1.188 8.263 1.00 93.50 253 LYS A O 1
ATOM 2081 N N . ASN A 1 254 ? -23.061 3.272 7.563 1.00 94.06 254 ASN A N 1
ATOM 2082 C CA . ASN A 1 254 ? -21.738 3.808 7.876 1.00 94.06 254 ASN A CA 1
ATOM 2083 C C . ASN A 1 254 ? -21.425 3.681 9.377 1.00 94.06 254 ASN A C 1
ATOM 2085 O O . ASN A 1 254 ? -20.322 3.265 9.725 1.00 94.06 254 ASN A O 1
ATOM 2089 N N . GLY A 1 255 ? -22.401 3.951 10.251 1.00 95.38 255 GLY A N 1
ATOM 2090 C CA . GLY A 1 255 ? -22.268 3.756 11.699 1.00 95.38 255 GLY A CA 1
ATOM 2091 C C . GLY A 1 255 ? -22.031 2.295 12.099 1.00 95.38 255 GLY A C 1
ATOM 2092 O O . GLY A 1 255 ? -21.130 2.010 12.889 1.00 95.38 255 GLY A O 1
ATOM 2093 N N . ILE A 1 256 ? -22.775 1.351 11.508 1.00 96.31 256 ILE A N 1
ATOM 2094 C CA . ILE A 1 256 ? -22.566 -0.091 11.737 1.00 96.31 256 ILE A CA 1
ATOM 2095 C C . ILE A 1 256 ? -21.160 -0.513 11.298 1.00 96.31 256 ILE A C 1
ATOM 2097 O O . ILE A 1 256 ? -20.462 -1.216 12.029 1.00 96.31 256 ILE A O 1
ATOM 2101 N N . LEU A 1 257 ? -20.724 -0.078 10.113 1.00 96.75 257 LEU A N 1
ATOM 2102 C CA . LEU A 1 257 ? -19.391 -0.396 9.608 1.00 96.75 257 LEU A CA 1
ATOM 2103 C C . LEU A 1 257 ? -18.299 0.193 10.509 1.00 96.75 257 LEU A C 1
ATOM 2105 O O . LEU A 1 257 ? -17.352 -0.519 10.833 1.00 96.75 257 LEU A O 1
ATOM 2109 N N . ALA A 1 258 ? -18.447 1.437 10.971 1.00 97.12 258 ALA A N 1
ATOM 2110 C CA . ALA A 1 258 ? -17.509 2.061 11.905 1.00 97.12 258 ALA A CA 1
ATOM 2111 C C . ALA A 1 258 ? -17.363 1.243 13.200 1.00 97.12 258 ALA A C 1
ATOM 2113 O O . ALA A 1 258 ? -16.244 0.943 13.628 1.00 97.12 258 ALA A O 1
ATOM 2114 N N . TYR A 1 259 ? -18.486 0.805 13.780 1.00 97.25 259 TYR A N 1
ATOM 2115 C CA . TYR A 1 259 ? -18.486 -0.071 14.952 1.00 97.25 259 TYR A CA 1
ATOM 2116 C C . TYR A 1 259 ? -17.776 -1.404 14.674 1.00 97.25 259 TYR A C 1
ATOM 2118 O O . TYR A 1 259 ? -16.910 -1.819 15.445 1.00 97.25 259 TYR A O 1
ATOM 2126 N N . ASN A 1 260 ? -18.076 -2.051 13.545 1.00 97.44 260 ASN A N 1
ATOM 2127 C CA . ASN A 1 260 ? -17.439 -3.313 13.165 1.00 97.44 260 ASN A CA 1
ATOM 2128 C C . ASN A 1 260 ? -15.923 -3.162 12.985 1.00 97.44 260 ASN A C 1
ATOM 2130 O O . ASN A 1 260 ? -15.169 -4.040 13.402 1.00 97.44 260 ASN A O 1
ATOM 2134 N N . MET A 1 261 ? -15.458 -2.049 12.407 1.00 97.38 261 MET A N 1
ATOM 2135 C CA . MET A 1 261 ? -14.025 -1.790 12.240 1.00 97.38 261 MET A CA 1
ATOM 2136 C C . MET A 1 261 ? -13.331 -1.572 13.585 1.00 97.38 261 MET A C 1
ATOM 2138 O O . MET A 1 261 ? -12.240 -2.091 13.808 1.00 97.38 261 MET A O 1
ATOM 2142 N N . LYS A 1 262 ? -13.977 -0.884 14.530 1.00 97.81 262 LYS A N 1
ATOM 2143 C CA . LYS A 1 262 ? -13.478 -0.787 15.907 1.00 97.81 262 LYS A CA 1
ATOM 2144 C C . LYS A 1 262 ? -13.347 -2.156 16.563 1.00 97.81 262 LYS A C 1
ATOM 2146 O O . LYS A 1 262 ? -12.302 -2.450 17.139 1.00 97.81 262 LYS A O 1
ATOM 2151 N N . MET A 1 263 ? -14.362 -3.008 16.428 1.00 98.00 263 MET A N 1
ATOM 2152 C CA . MET A 1 263 ? -14.296 -4.377 16.943 1.00 98.00 263 MET A CA 1
ATOM 2153 C C . MET A 1 263 ? -13.175 -5.184 16.282 1.00 98.00 263 MET A C 1
ATOM 2155 O O . MET A 1 263 ? -12.440 -5.860 16.992 1.00 98.00 263 MET A O 1
ATOM 2159 N N . LYS A 1 264 ? -12.968 -5.044 14.965 1.00 97.50 264 LYS A N 1
ATOM 2160 C CA . LYS A 1 264 ? -11.853 -5.670 14.233 1.00 97.50 264 LYS A CA 1
ATOM 2161 C C . LYS A 1 264 ? -10.496 -5.329 14.862 1.00 97.50 264 LYS A C 1
ATOM 2163 O O . LYS A 1 264 ? -9.706 -6.233 15.115 1.00 97.50 264 LYS A O 1
ATOM 2168 N N . PHE A 1 265 ? -10.242 -4.057 15.177 1.00 98.06 265 PHE A N 1
ATOM 2169 C CA . PHE A 1 265 ? -8.986 -3.639 15.816 1.00 98.06 265 PHE A CA 1
ATOM 2170 C C . PHE A 1 265 ? -8.850 -4.101 17.269 1.00 98.06 265 PHE A C 1
ATOM 2172 O O . PHE A 1 265 ? -7.756 -4.468 17.687 1.00 98.06 265 PHE A O 1
ATOM 2179 N N . LEU A 1 266 ? -9.935 -4.110 18.047 1.00 97.31 266 LEU A N 1
ATOM 2180 C CA . LEU A 1 266 ? -9.899 -4.647 19.412 1.00 97.31 266 LEU A CA 1
ATOM 2181 C C . LEU A 1 266 ? -9.598 -6.153 19.406 1.00 97.31 266 LEU A C 1
ATOM 2183 O O . LEU A 1 266 ? -8.772 -6.615 20.190 1.00 97.31 266 LEU A O 1
ATOM 2187 N N . THR A 1 267 ? -10.219 -6.903 18.494 1.00 96.50 267 THR A N 1
ATOM 2188 C CA . THR A 1 267 ? -9.972 -8.337 18.314 1.00 96.50 267 THR A CA 1
ATOM 2189 C C . THR A 1 267 ? -8.541 -8.615 17.867 1.00 96.50 267 THR A C 1
ATOM 2191 O O . THR A 1 267 ? -7.889 -9.457 18.472 1.00 96.50 267 THR A O 1
ATOM 2194 N N . GLU A 1 268 ? -8.015 -7.867 16.895 1.00 95.88 268 GLU A N 1
ATOM 2195 C CA . GLU A 1 268 ? -6.614 -7.963 16.456 1.00 95.88 268 GLU A CA 1
ATOM 2196 C C . GLU A 1 268 ? -5.640 -7.859 17.641 1.00 95.88 268 GLU A C 1
ATOM 2198 O O . GLU A 1 268 ? -4.723 -8.671 17.772 1.00 95.88 268 GLU A O 1
ATOM 2203 N N . VAL A 1 269 ? -5.844 -6.889 18.541 1.00 96.56 269 VAL A N 1
ATOM 2204 C CA . VAL A 1 269 ? -4.998 -6.750 19.736 1.00 96.56 269 VAL A CA 1
ATOM 2205 C C . VAL A 1 269 ? -5.115 -7.992 20.622 1.00 96.56 269 VAL A C 1
ATOM 2207 O O . VAL A 1 269 ? -4.101 -8.524 21.066 1.00 96.56 269 VAL A O 1
ATOM 2210 N N . LEU A 1 270 ? -6.332 -8.477 20.876 1.00 94.56 270 LEU A N 1
ATOM 2211 C CA . LEU A 1 270 ? -6.548 -9.666 21.706 1.00 94.56 270 LEU A CA 1
ATOM 2212 C C . LEU A 1 270 ? -5.950 -10.933 21.082 1.00 94.56 270 LEU A C 1
ATOM 2214 O O . LEU A 1 270 ? -5.507 -11.819 21.808 1.00 94.56 270 LEU A O 1
ATOM 2218 N N . GLU A 1 271 ? -5.914 -11.045 19.759 1.00 93.50 271 GLU A N 1
ATOM 2219 C CA . GLU A 1 271 ? -5.339 -12.192 19.051 1.00 93.50 271 GLU A CA 1
ATOM 2220 C C . GLU A 1 271 ? -3.806 -12.160 19.031 1.00 93.50 271 GLU A C 1
ATOM 2222 O O . GLU A 1 271 ? -3.165 -13.214 19.108 1.00 93.50 271 GLU A O 1
ATOM 2227 N N . THR A 1 272 ? -3.210 -10.968 19.008 1.00 92.94 272 THR A N 1
ATOM 2228 C CA . THR A 1 272 ? -1.763 -10.786 18.818 1.00 92.94 272 THR A CA 1
ATOM 2229 C C . THR A 1 272 ? -0.982 -10.482 20.101 1.00 92.94 272 THR A C 1
ATOM 2231 O O . THR A 1 272 ? 0.215 -10.761 20.152 1.00 92.94 272 THR A O 1
ATOM 2234 N N . ASP A 1 273 ? -1.626 -9.969 21.155 1.00 93.62 273 ASP A N 1
ATOM 2235 C CA . ASP A 1 273 ? -0.976 -9.570 22.410 1.00 93.62 273 ASP A CA 1
ATOM 2236 C C . ASP A 1 273 ? -1.282 -10.549 23.559 1.00 93.62 273 ASP A C 1
ATOM 2238 O O . ASP A 1 273 ? -2.279 -10.441 24.278 1.00 93.62 273 ASP A O 1
ATOM 2242 N N . GLU A 1 274 ? -0.395 -11.531 23.743 1.00 92.56 274 GLU A N 1
ATOM 2243 C CA . GLU A 1 274 ? -0.522 -12.547 24.796 1.00 92.56 274 GLU A CA 1
ATOM 2244 C C . GLU A 1 274 ? -0.491 -11.950 26.209 1.00 92.56 274 GLU A C 1
ATOM 2246 O O . GLU A 1 274 ? -1.252 -12.373 27.079 1.00 92.56 274 GLU A O 1
ATOM 2251 N N . TYR A 1 275 ? 0.348 -10.936 26.433 1.00 91.25 275 TYR A N 1
ATOM 2252 C CA . TYR A 1 275 ? 0.430 -10.266 27.727 1.00 91.25 275 TYR A CA 1
ATOM 2253 C C . TYR A 1 275 ? -0.904 -9.608 28.083 1.00 91.25 275 TYR A C 1
ATOM 2255 O O . TYR A 1 275 ? -1.404 -9.795 29.193 1.00 91.25 275 TYR A O 1
ATOM 2263 N N . LEU A 1 276 ? -1.510 -8.881 27.138 1.00 93.00 276 LEU A N 1
ATOM 2264 C CA . LEU A 1 276 ? -2.810 -8.256 27.354 1.00 93.00 276 LEU A CA 1
ATOM 2265 C C . LEU A 1 276 ? -3.878 -9.297 27.698 1.00 93.00 276 LEU A C 1
ATOM 2267 O O . LEU A 1 276 ? -4.633 -9.089 28.646 1.00 93.00 276 LEU A O 1
ATOM 2271 N N . ARG A 1 277 ? -3.932 -10.418 26.966 1.00 93.19 277 ARG A N 1
ATOM 2272 C CA . ARG A 1 277 ? -4.876 -11.503 27.275 1.00 93.19 277 ARG A CA 1
ATOM 2273 C C . ARG A 1 277 ? -4.724 -11.987 28.714 1.00 93.19 277 ARG A C 1
ATOM 2275 O O . ARG A 1 277 ? -5.721 -12.062 29.426 1.00 93.19 277 ARG A O 1
ATOM 2282 N N . ASN A 1 278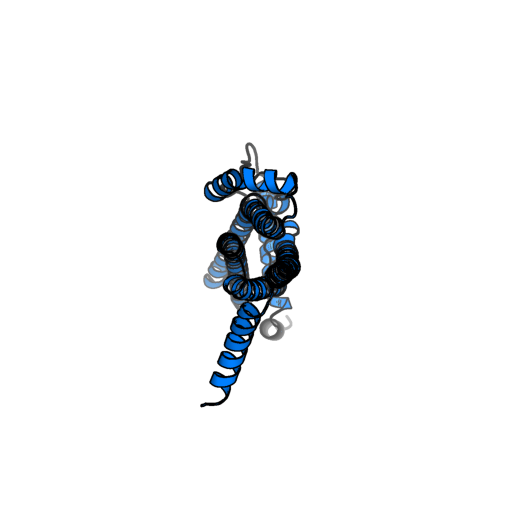 ? -3.494 -12.237 29.156 1.00 92.75 278 ASN A N 1
ATOM 2283 C CA . ASN A 1 278 ? -3.221 -12.697 30.517 1.00 92.75 278 ASN A CA 1
ATOM 2284 C C . ASN A 1 278 ? -3.686 -11.673 31.566 1.00 92.75 278 ASN A C 1
ATOM 2286 O O . ASN A 1 278 ? -4.378 -12.040 32.514 1.00 92.75 278 ASN A O 1
ATOM 2290 N N . VAL A 1 279 ? -3.395 -10.383 31.356 1.00 92.81 279 VAL A N 1
ATOM 2291 C CA . VAL A 1 279 ? -3.859 -9.297 32.240 1.00 92.81 279 VAL A CA 1
ATOM 2292 C C . VAL A 1 279 ? -5.389 -9.263 32.326 1.00 92.81 279 VAL A C 1
ATOM 2294 O O . VAL A 1 279 ? -5.955 -9.143 33.414 1.00 92.81 279 VAL A O 1
ATOM 2297 N N . LEU A 1 280 ? -6.084 -9.385 31.194 1.00 91.25 280 LEU A N 1
ATOM 2298 C CA . LEU A 1 280 ? -7.548 -9.371 31.155 1.00 91.25 280 LEU A CA 1
ATOM 2299 C C . LEU A 1 280 ? -8.162 -10.615 31.816 1.00 91.25 280 LEU A C 1
ATOM 2301 O O . LEU A 1 280 ? -9.169 -10.503 32.519 1.00 91.25 280 LEU A O 1
ATOM 2305 N N . GLU A 1 281 ? -7.555 -11.790 31.646 1.00 91.56 281 GLU A N 1
ATOM 2306 C CA . GLU A 1 281 ? -7.985 -13.016 32.322 1.00 91.56 281 GLU A CA 1
ATOM 2307 C C . GLU A 1 281 ? -7.805 -12.945 33.843 1.00 91.56 281 GLU A C 1
ATOM 2309 O O . GLU A 1 281 ? -8.686 -13.381 34.589 1.00 91.56 281 GLU A O 1
ATOM 2314 N N . GLU A 1 282 ? -6.691 -12.387 34.323 1.00 91.38 282 GLU A N 1
ATOM 2315 C CA . GLU A 1 282 ? -6.454 -12.170 35.753 1.00 91.38 282 GLU A CA 1
ATOM 2316 C C . GLU A 1 282 ? -7.474 -11.202 36.354 1.00 91.38 282 GLU A C 1
ATOM 2318 O O . GLU A 1 282 ? -8.076 -11.504 37.388 1.00 91.38 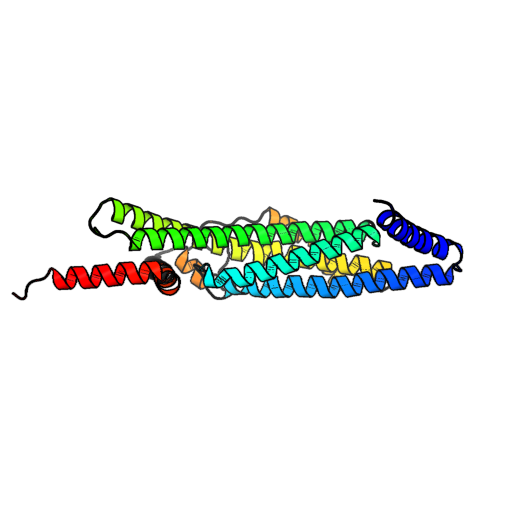282 GLU A O 1
ATOM 2323 N N . ARG A 1 283 ? -7.744 -10.080 35.675 1.00 88.00 283 ARG A N 1
ATOM 2324 C CA . ARG A 1 283 ? -8.789 -9.126 36.080 1.00 88.00 283 ARG A CA 1
ATOM 2325 C C . ARG A 1 283 ? -10.153 -9.792 36.182 1.00 88.00 283 ARG A C 1
ATOM 2327 O O . ARG A 1 283 ? -10.841 -9.616 37.185 1.00 88.00 283 ARG A O 1
ATOM 2334 N N . LYS A 1 284 ? -10.519 -10.604 35.185 1.00 88.69 284 LYS A N 1
ATOM 2335 C CA . LYS A 1 284 ? -11.774 -11.361 35.196 1.00 88.69 284 LYS A CA 1
ATOM 2336 C C . LYS A 1 284 ? -11.855 -12.275 36.418 1.00 88.69 284 LYS A C 1
ATOM 2338 O O . LYS A 1 284 ? -12.847 -12.210 37.136 1.00 88.69 284 LYS A O 1
ATOM 2343 N N . LYS A 1 285 ? -10.809 -13.069 36.691 1.00 89.25 285 LYS A N 1
ATOM 2344 C CA . LYS A 1 285 ? -10.737 -13.967 37.864 1.00 89.25 285 LYS A CA 1
ATOM 2345 C C . LYS A 1 285 ? -10.857 -13.205 39.187 1.00 89.25 285 LYS A C 1
ATOM 2347 O O . LYS A 1 285 ? -11.529 -13.679 40.099 1.00 89.25 285 LYS A O 1
ATOM 2352 N N . ASN A 1 286 ? -10.223 -12.038 39.297 1.00 85.69 286 ASN A N 1
ATOM 2353 C CA . ASN A 1 286 ? -10.278 -11.213 40.503 1.00 85.69 286 ASN A CA 1
ATOM 2354 C C . ASN A 1 286 ? -11.667 -10.601 40.717 1.00 85.69 286 ASN A C 1
ATOM 2356 O O . ASN A 1 286 ? -12.163 -10.645 41.838 1.00 85.69 286 ASN A O 1
ATOM 2360 N N . ALA A 1 287 ? -12.328 -10.140 39.650 1.00 80.75 287 ALA A N 1
ATOM 2361 C CA . ALA A 1 287 ? -13.701 -9.641 39.710 1.00 80.75 287 ALA A CA 1
ATOM 2362 C C . ALA A 1 287 ? -14.698 -10.728 40.156 1.00 80.75 287 ALA A C 1
ATOM 2364 O O . ALA A 1 287 ? -15.561 -10.467 40.989 1.00 80.75 287 ALA A O 1
ATOM 2365 N N . THR A 1 288 ? -14.533 -11.971 39.677 1.00 70.69 288 THR A N 1
ATOM 2366 C CA . THR A 1 288 ? -15.413 -13.094 40.070 1.00 70.69 288 THR A CA 1
ATOM 2367 C C . THR A 1 288 ? -15.182 -13.562 41.509 1.00 70.69 288 THR A C 1
ATOM 2369 O O . THR A 1 288 ? -16.062 -14.168 42.102 1.00 70.69 288 THR A O 1
ATOM 2372 N N . ARG A 1 289 ? -14.000 -13.304 42.086 1.00 64.12 289 ARG A N 1
ATOM 2373 C CA . ARG A 1 289 ? -13.705 -13.590 43.503 1.00 64.12 289 ARG A CA 1
ATOM 2374 C C . ARG A 1 289 ? -14.237 -12.516 44.453 1.00 64.12 289 ARG A C 1
ATOM 2376 O O . ARG A 1 289 ? -14.372 -12.790 45.640 1.00 64.12 289 ARG A O 1
ATOM 2383 N N . SER A 1 290 ? -14.484 -11.303 43.956 1.00 58.78 290 SER A N 1
ATOM 2384 C CA . SER A 1 290 ? -14.979 -10.167 44.743 1.00 58.78 290 SER A CA 1
ATOM 2385 C C . SER A 1 290 ? -16.507 -10.044 44.797 1.00 58.78 290 SER A C 1
ATOM 2387 O O . SER A 1 290 ? -16.997 -9.208 45.550 1.00 58.78 290 SER A O 1
ATOM 2389 N N . GLU A 1 291 ? -17.256 -10.858 44.049 1.00 50.28 291 GLU A N 1
ATOM 2390 C CA . GLU A 1 291 ? -18.709 -11.012 44.213 1.00 50.28 291 GLU A CA 1
ATOM 2391 C C . GLU A 1 291 ? -18.983 -12.115 45.257 1.00 50.28 291 GLU A C 1
ATOM 2393 O O . GLU A 1 291 ? -18.695 -13.282 44.985 1.00 50.28 291 GLU A O 1
ATOM 2398 N N . PRO A 1 292 ? -19.489 -11.803 46.468 1.00 47.88 292 PRO A N 1
ATOM 2399 C CA . PRO A 1 292 ? -19.957 -12.831 47.391 1.00 47.88 292 PRO A CA 1
ATOM 2400 C C . PRO A 1 292 ? -21.261 -13.428 46.855 1.00 47.88 292 PRO A C 1
ATOM 2402 O O . PRO A 1 292 ? -22.119 -12.687 46.376 1.00 47.88 292 PRO A O 1
ATOM 2405 N N . GLU A 1 293 ? -21.424 -14.747 46.985 1.00 48.94 293 GLU A N 1
ATOM 2406 C CA . GLU A 1 293 ? -22.718 -15.423 46.841 1.00 48.94 293 GLU A CA 1
ATOM 2407 C C . GLU A 1 293 ? -23.748 -14.715 47.740 1.00 48.94 293 GLU A C 1
ATOM 2409 O O . GLU A 1 293 ? -23.646 -14.762 48.968 1.00 48.94 293 GLU A O 1
ATOM 2414 N N . SER A 1 294 ? -24.686 -13.992 47.122 1.00 39.78 294 SER A N 1
ATOM 2415 C CA . SER A 1 294 ? -25.835 -13.374 47.790 1.00 39.78 294 SER A CA 1
ATOM 2416 C C . SER A 1 294 ? -27.006 -14.338 47.858 1.00 39.78 294 SER A C 1
ATOM 2418 O O . SER A 1 294 ? -27.358 -14.854 46.770 1.00 39.78 294 SER A O 1
#

Radius of gyration: 27.05 Å; chains: 1; bounding box: 79×32×82 Å